Protein AF-A0A834QCB7-F1 (afdb_monomer)

Structure (mmCIF, N/CA/C/O backbone):
data_AF-A0A834QCB7-F1
#
_entry.id   AF-A0A834QCB7-F1
#
loop_
_atom_site.group_PDB
_atom_site.id
_atom_site.type_symbol
_atom_site.label_atom_id
_atom_site.label_alt_id
_atom_site.label_comp_id
_atom_site.label_asym_id
_atom_site.label_entity_id
_atom_site.label_seq_id
_atom_site.pdbx_PDB_ins_code
_atom_site.Cartn_x
_atom_site.Cartn_y
_atom_site.Cartn_z
_atom_site.occupancy
_atom_site.B_iso_or_equiv
_atom_site.auth_seq_id
_atom_site.auth_comp_id
_atom_site.auth_asym_id
_atom_site.auth_atom_id
_atom_site.pdbx_PDB_model_num
ATOM 1 N N . MET A 1 1 ? -1.757 11.117 -17.998 1.00 65.44 1 MET A N 1
ATOM 2 C CA . MET A 1 1 ? -1.143 11.405 -16.682 1.00 65.44 1 MET A CA 1
ATOM 3 C C . MET A 1 1 ? -1.592 10.348 -15.680 1.00 65.44 1 MET A C 1
ATOM 5 O O . MET A 1 1 ? -2.792 10.126 -15.562 1.00 65.44 1 MET A O 1
ATOM 9 N N . GLY A 1 2 ? -0.652 9.665 -15.018 1.00 84.88 2 GLY A N 1
ATOM 10 C CA . GLY A 1 2 ? -0.953 8.558 -14.096 1.00 84.88 2 GLY A CA 1
ATOM 11 C C . GLY A 1 2 ? -1.654 8.989 -12.798 1.00 84.88 2 GLY A C 1
ATOM 12 O O . GLY A 1 2 ? -1.637 10.170 -12.444 1.00 84.88 2 GLY A O 1
ATOM 13 N N . ARG A 1 3 ? -2.256 8.024 -12.082 1.00 91.12 3 ARG A N 1
ATOM 14 C CA . ARG A 1 3 ? -3.002 8.260 -10.826 1.00 91.12 3 ARG A CA 1
ATOM 15 C C . ARG A 1 3 ? -2.130 8.937 -9.760 1.00 91.12 3 ARG A C 1
ATOM 17 O O . ARG A 1 3 ? -2.465 10.041 -9.349 1.00 91.12 3 ARG A O 1
ATOM 24 N N . ALA A 1 4 ? -0.971 8.364 -9.427 1.00 91.31 4 ALA A N 1
ATOM 25 C CA . ALA A 1 4 ? -0.051 8.919 -8.424 1.00 91.31 4 ALA A CA 1
ATOM 26 C C . ALA A 1 4 ? 0.373 10.366 -8.724 1.00 91.31 4 ALA A C 1
ATOM 28 O O . ALA A 1 4 ? 0.297 11.233 -7.859 1.00 91.31 4 ALA A O 1
ATOM 29 N N . ALA A 1 5 ? 0.705 10.676 -9.982 1.00 92.19 5 ALA A N 1
ATOM 30 C CA . ALA A 1 5 ? 1.059 12.037 -10.388 1.00 92.19 5 ALA A CA 1
ATOM 31 C C . ALA A 1 5 ? -0.084 13.043 -10.194 1.00 92.19 5 ALA A C 1
ATOM 33 O O . ALA A 1 5 ? 0.162 14.220 -9.925 1.00 92.19 5 ALA A O 1
ATOM 34 N N . ARG A 1 6 ? -1.335 12.606 -10.368 1.00 92.56 6 ARG A N 1
ATOM 35 C CA . ARG A 1 6 ? -2.521 13.449 -10.168 1.00 92.56 6 ARG A CA 1
ATOM 36 C C . ARG A 1 6 ? -2.766 13.704 -8.694 1.00 92.56 6 ARG A C 1
ATOM 38 O O . ARG A 1 6 ? -3.036 14.840 -8.322 1.00 92.56 6 ARG A O 1
ATOM 45 N N . GLU A 1 7 ? -2.645 12.671 -7.875 1.00 92.38 7 GLU A N 1
ATOM 46 C CA . GLU A 1 7 ? -2.929 12.769 -6.447 1.00 92.38 7 GLU A CA 1
ATOM 47 C C . GLU A 1 7 ? -1.802 13.484 -5.683 1.00 92.38 7 GLU A C 1
ATOM 49 O O . GLU A 1 7 ? -2.096 14.317 -4.827 1.00 92.38 7 GLU A O 1
ATOM 54 N N . GLN A 1 8 ? -0.533 13.323 -6.082 1.00 92.31 8 GLN A N 1
ATOM 55 C CA . GLN A 1 8 ? 0.569 14.135 -5.544 1.00 92.31 8 GLN A CA 1
ATOM 56 C C . GLN A 1 8 ? 0.352 15.632 -5.810 1.00 92.31 8 GLN A C 1
ATOM 58 O O . GLN A 1 8 ? 0.486 16.442 -4.896 1.00 92.31 8 GLN A O 1
ATOM 63 N N . ARG A 1 9 ? -0.071 16.020 -7.024 1.00 92.00 9 ARG A N 1
ATOM 64 C CA . ARG A 1 9 ? -0.358 17.434 -7.346 1.00 92.00 9 ARG A CA 1
ATOM 65 C C . ARG A 1 9 ? -1.531 18.020 -6.567 1.00 92.00 9 ARG A C 1
ATOM 67 O O . ARG A 1 9 ? -1.538 19.215 -6.305 1.00 92.00 9 ARG A O 1
ATOM 74 N N . LYS A 1 10 ? -2.511 17.195 -6.197 1.00 91.69 10 LYS A N 1
ATOM 75 C CA . LYS A 1 10 ? -3.631 17.606 -5.337 1.00 91.69 10 LYS A CA 1
ATOM 76 C C . LYS A 1 10 ? -3.240 17.720 -3.859 1.00 91.69 10 LYS A C 1
ATOM 78 O O . LYS A 1 10 ? -4.072 18.124 -3.055 1.00 91.69 10 LYS A O 1
ATOM 83 N N . GLY A 1 11 ? -2.013 17.343 -3.489 1.00 91.62 11 GLY A N 1
ATOM 84 C CA . GLY A 1 11 ? -1.566 17.318 -2.098 1.00 91.62 11 GLY A CA 1
ATOM 85 C C . GLY A 1 11 ? -2.121 16.135 -1.304 1.00 91.62 11 GLY A C 1
ATOM 86 O O . GLY A 1 11 ? -2.116 16.170 -0.076 1.00 91.62 11 GLY A O 1
ATOM 87 N N . CYS A 1 12 ? -2.589 15.075 -1.974 1.00 89.25 12 CYS A N 1
ATOM 88 C CA . CYS A 1 12 ? -3.237 13.940 -1.317 1.00 89.25 12 CYS A CA 1
ATOM 89 C C . CYS A 1 12 ? -2.327 13.200 -0.324 1.00 89.25 12 CYS A C 1
ATOM 91 O O . CYS A 1 12 ? -2.847 12.628 0.632 1.00 89.25 12 CYS A O 1
ATOM 93 N N . PHE A 1 13 ? -1.008 13.249 -0.528 1.00 92.12 13 PHE A N 1
ATOM 94 C CA . PHE A 1 13 ? -0.006 12.609 0.331 1.00 92.12 13 PHE A CA 1
ATOM 95 C C . PHE A 1 13 ? 0.550 13.536 1.428 1.00 92.12 13 PHE A C 1
ATOM 97 O O . PHE A 1 13 ? 1.331 13.111 2.273 1.00 92.12 13 PHE A O 1
ATOM 104 N N . HIS A 1 14 ? 0.147 14.811 1.464 1.00 91.62 14 HIS A N 1
ATOM 105 C CA . HIS A 1 14 ? 0.731 15.787 2.391 1.00 91.62 14 HIS A CA 1
ATOM 106 C C . HIS A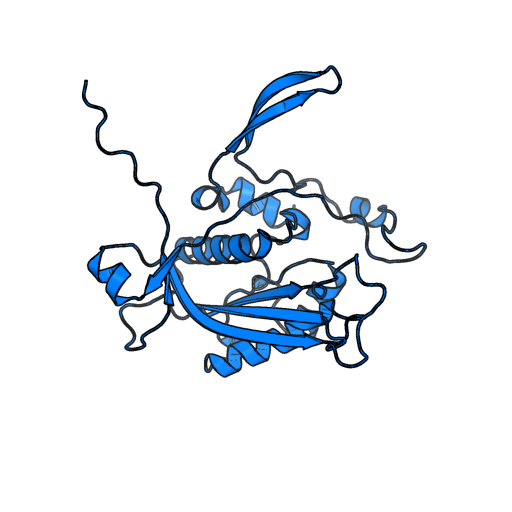 1 14 ? 0.448 15.462 3.866 1.00 91.62 14 HIS A C 1
ATOM 108 O O . HIS A 1 14 ? 1.270 15.739 4.730 1.00 91.62 14 HIS A O 1
ATOM 114 N N . ALA A 1 15 ? -0.706 14.855 4.155 1.00 88.19 15 ALA A N 1
ATOM 115 C CA . ALA A 1 15 ? -1.082 14.467 5.513 1.00 88.19 15 ALA A CA 1
ATOM 116 C C . ALA A 1 15 ? -0.338 13.217 6.025 1.00 88.19 15 ALA A C 1
ATOM 118 O O . ALA A 1 15 ? -0.298 12.993 7.235 1.00 88.19 15 ALA A O 1
ATOM 119 N N . GLU A 1 16 ? 0.219 12.402 5.123 1.00 89.81 16 GLU A N 1
ATOM 120 C CA . GLU A 1 16 ? 0.910 11.149 5.454 1.00 89.81 16 GLU A CA 1
ATOM 121 C C . GLU A 1 16 ? 2.435 11.230 5.363 1.00 89.81 16 GLU A C 1
ATOM 123 O O . GLU A 1 16 ? 3.116 10.481 6.063 1.00 89.81 16 GLU A O 1
ATOM 128 N N . ILE A 1 17 ? 2.978 12.140 4.550 1.00 93.06 17 ILE A N 1
ATOM 129 C CA . ILE A 1 17 ? 4.423 12.325 4.410 1.00 93.06 17 ILE A CA 1
ATOM 130 C C . ILE A 1 17 ? 4.951 13.221 5.531 1.00 93.06 17 ILE A C 1
ATOM 132 O O . ILE A 1 17 ? 4.543 14.372 5.687 1.00 93.06 17 ILE A O 1
ATOM 136 N N . VAL A 1 18 ? 5.938 12.709 6.264 1.00 94.88 18 VAL A N 1
ATOM 137 C CA . VAL A 1 18 ? 6.782 13.509 7.157 1.00 94.88 18 VAL A CA 1
ATOM 138 C C . VAL A 1 18 ? 8.041 13.907 6.381 1.00 94.88 18 VAL A C 1
ATOM 140 O O . VAL A 1 18 ? 8.779 13.009 5.971 1.00 94.88 18 VAL A O 1
ATOM 143 N N . PRO A 1 19 ? 8.312 15.209 6.157 1.00 94.50 19 PRO A N 1
ATOM 144 C CA . PRO A 1 19 ? 9.513 15.637 5.450 1.00 94.50 19 PRO A CA 1
ATOM 145 C C . PRO A 1 19 ? 10.790 15.170 6.152 1.00 94.50 19 PRO A C 1
ATOM 147 O O . PRO A 1 19 ? 10.919 15.298 7.370 1.00 94.50 19 PRO A O 1
ATOM 150 N N . VAL A 1 20 ? 11.751 14.668 5.377 1.00 94.56 20 VAL A N 1
ATOM 151 C CA . VAL A 1 20 ? 13.038 14.184 5.886 1.00 94.56 20 VAL A CA 1
ATOM 152 C C . VAL A 1 20 ? 14.153 15.076 5.370 1.00 94.56 20 VAL A C 1
ATOM 154 O O . VAL A 1 20 ? 14.386 15.166 4.165 1.00 94.56 20 VAL A O 1
ATOM 157 N N . THR A 1 21 ? 14.873 15.716 6.288 1.00 95.50 21 THR A N 1
ATOM 158 C CA . THR A 1 21 ? 16.106 16.436 5.968 1.00 95.50 21 THR A CA 1
ATOM 159 C C . THR A 1 21 ? 17.287 15.477 6.040 1.00 95.50 21 THR A C 1
ATOM 161 O O . THR A 1 21 ? 17.509 14.830 7.061 1.00 95.50 21 THR A O 1
ATOM 164 N N . THR A 1 22 ? 18.048 15.376 4.953 1.00 92.88 22 THR A N 1
ATOM 165 C CA . THR A 1 22 ? 19.212 14.491 4.846 1.00 92.88 22 THR A CA 1
ATOM 166 C C . THR A 1 22 ? 20.335 15.154 4.055 1.00 92.88 22 THR A C 1
ATOM 168 O O . THR A 1 22 ? 20.150 16.193 3.424 1.00 92.88 22 THR A O 1
ATOM 171 N N . THR A 1 23 ? 21.522 14.555 4.094 1.00 93.75 23 THR A N 1
ATOM 172 C CA . THR A 1 23 ? 22.674 14.995 3.305 1.00 93.75 23 THR A CA 1
ATOM 173 C C . THR A 1 23 ? 22.877 14.045 2.141 1.00 93.75 23 THR A C 1
ATOM 175 O O . THR A 1 23 ? 22.95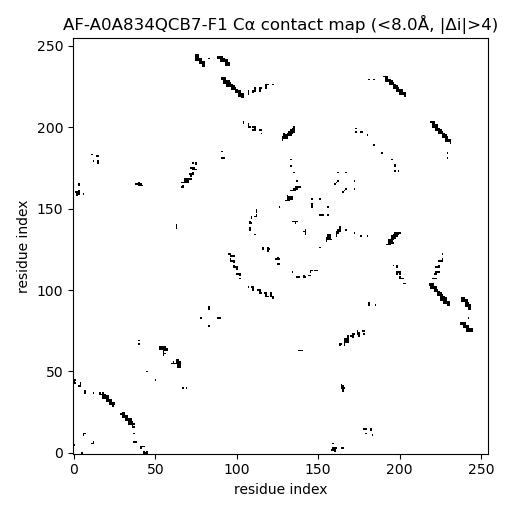6 12.834 2.336 1.00 93.75 23 THR A O 1
ATOM 178 N N . ILE A 1 24 ? 23.012 14.596 0.940 1.00 91.75 24 ILE A N 1
ATOM 179 C CA . ILE A 1 24 ? 23.422 13.837 -0.238 1.00 91.75 24 ILE A CA 1
ATOM 180 C C . ILE A 1 24 ? 24.783 14.321 -0.719 1.00 91.75 24 ILE A C 1
ATOM 182 O O . ILE A 1 24 ? 25.156 15.482 -0.536 1.00 91.75 24 ILE A O 1
ATOM 186 N N . HIS A 1 25 ? 25.522 13.401 -1.320 1.00 90.69 25 HIS A N 1
ATOM 187 C CA . HIS A 1 25 ? 26.820 13.657 -1.918 1.00 90.69 25 HIS A CA 1
ATOM 188 C C . HIS A 1 25 ? 26.624 13.769 -3.426 1.00 90.69 25 HIS A C 1
ATOM 190 O O . HIS A 1 25 ? 25.947 12.926 -4.013 1.00 90.69 25 HIS A O 1
ATOM 196 N N . ASP A 1 26 ? 27.160 14.820 -4.040 1.00 84.94 26 ASP A N 1
ATOM 197 C CA . ASP A 1 26 ? 27.258 14.866 -5.497 1.00 84.94 26 ASP A CA 1
ATOM 198 C C . ASP A 1 26 ? 28.386 13.949 -6.004 1.00 84.94 26 ASP A C 1
ATOM 200 O O . ASP A 1 26 ? 29.206 13.449 -5.227 1.00 84.94 26 ASP A O 1
ATOM 204 N N . ASP A 1 27 ? 28.458 13.760 -7.323 1.00 84.19 27 ASP A N 1
ATOM 205 C CA . ASP A 1 27 ? 29.490 12.938 -7.974 1.00 84.19 27 ASP A CA 1
ATOM 206 C C . ASP A 1 27 ? 30.923 13.460 -7.731 1.00 84.19 27 ASP A C 1
ATOM 208 O O . ASP A 1 27 ? 31.900 12.763 -7.999 1.00 84.19 27 ASP A O 1
ATOM 212 N N . LYS A 1 28 ? 31.064 14.692 -7.220 1.00 86.00 28 LYS A N 1
ATOM 213 C CA . LYS A 1 28 ? 32.333 15.351 -6.883 1.00 86.00 28 LYS A CA 1
ATOM 214 C C . LYS A 1 28 ? 32.654 15.280 -5.382 1.00 86.00 28 LYS A C 1
ATOM 216 O O . LYS A 1 28 ? 33.663 15.834 -4.952 1.00 86.00 28 LYS A O 1
ATOM 221 N N . GLY A 1 29 ? 31.824 14.603 -4.584 1.00 84.38 29 GLY A N 1
ATOM 222 C CA . GLY A 1 29 ? 31.990 14.434 -3.139 1.00 84.38 29 GLY A CA 1
ATOM 223 C C . GLY A 1 29 ? 31.511 15.613 -2.284 1.00 84.38 29 GLY A C 1
ATOM 224 O O . GLY A 1 29 ? 31.645 15.565 -1.057 1.00 84.38 29 GLY A O 1
ATOM 225 N N . THR A 1 30 ? 30.928 16.652 -2.884 1.00 89.50 30 THR A N 1
ATOM 226 C CA . THR A 1 30 ? 30.368 17.800 -2.165 1.00 89.50 30 THR A CA 1
ATOM 227 C C . THR A 1 30 ? 29.090 17.387 -1.448 1.00 89.50 30 THR 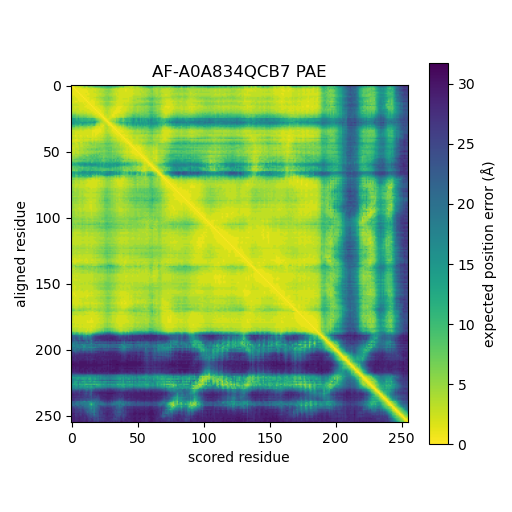A C 1
ATOM 229 O O . THR A 1 30 ? 28.158 16.844 -2.046 1.00 89.50 30 THR A O 1
ATOM 232 N N . LYS A 1 31 ? 29.025 17.679 -0.148 1.00 91.94 31 LYS A N 1
ATOM 233 C CA . LYS A 1 31 ? 27.837 17.443 0.674 1.00 91.94 31 LYS A CA 1
ATOM 234 C C . LYS A 1 31 ? 26.842 18.582 0.494 1.00 91.94 31 LYS A C 1
ATOM 236 O O . LYS A 1 31 ? 27.182 19.739 0.731 1.00 91.94 31 LYS A O 1
ATOM 241 N N . ARG A 1 32 ? 25.596 18.253 0.157 1.00 92.44 32 ARG A N 1
ATOM 242 C CA . ARG A 1 32 ? 24.473 19.198 0.175 1.00 92.44 32 ARG A CA 1
ATOM 243 C C . ARG A 1 32 ? 23.349 18.672 1.057 1.00 92.44 32 ARG A C 1
ATOM 245 O O . ARG A 1 32 ? 22.985 17.500 0.974 1.00 92.44 32 ARG A O 1
ATOM 252 N N . SER A 1 33 ? 22.808 19.547 1.899 1.00 94.00 33 SER A N 1
ATOM 253 C CA . SER A 1 33 ? 21.606 19.253 2.679 1.00 94.00 33 SER A CA 1
ATOM 254 C C . SER A 1 33 ? 20.375 19.439 1.797 1.00 94.00 33 SER A C 1
ATOM 256 O O . SER A 1 33 ? 20.266 20.442 1.089 1.00 94.00 33 SER A O 1
ATOM 258 N N . ILE A 1 34 ? 19.465 18.473 1.826 1.00 94.12 34 ILE A N 1
ATOM 259 C CA . ILE A 1 34 ? 18.189 18.509 1.114 1.00 94.12 34 ILE A CA 1
ATOM 260 C C . ILE A 1 34 ? 17.060 18.129 2.067 1.00 94.12 34 ILE A C 1
ATOM 262 O O . ILE A 1 34 ? 17.273 17.405 3.037 1.00 94.12 34 ILE A O 1
ATOM 266 N N . THR A 1 35 ? 15.847 18.593 1.779 1.00 94.94 35 THR A N 1
ATOM 267 C CA . THR A 1 35 ? 14.633 18.115 2.450 1.00 94.94 35 THR A CA 1
ATOM 268 C C . THR A 1 35 ? 13.750 17.430 1.424 1.00 94.94 35 THR A C 1
ATOM 270 O O . THR A 1 35 ? 13.324 18.058 0.457 1.00 94.94 35 THR A O 1
ATOM 273 N N . VAL A 1 36 ? 13.494 16.144 1.640 1.00 93.56 36 VAL A N 1
ATOM 274 C CA . VAL A 1 36 ? 12.620 15.321 0.804 1.00 93.56 36 VAL A CA 1
ATOM 275 C C . VAL A 1 36 ? 11.222 15.354 1.411 1.00 93.56 36 VAL A C 1
ATOM 277 O O . VAL A 1 36 ? 11.038 14.994 2.573 1.00 93.56 36 VAL A O 1
ATOM 280 N N . SER A 1 37 ? 10.241 15.829 0.646 1.00 93.38 37 SER A N 1
ATOM 281 C CA . SER A 1 37 ? 8.848 16.008 1.091 1.00 93.38 37 SER A CA 1
ATOM 282 C C . SER A 1 37 ? 7.809 15.490 0.090 1.00 93.38 37 SER A C 1
ATOM 284 O O . SER A 1 37 ? 6.613 15.712 0.275 1.00 93.38 37 SER A O 1
ATOM 286 N N . GLN A 1 38 ? 8.256 14.824 -0.977 1.00 92.62 38 GLN A N 1
ATOM 287 C CA . GLN A 1 38 ? 7.423 14.271 -2.046 1.00 92.62 38 GLN A CA 1
ATOM 288 C C . GLN A 1 38 ? 7.979 12.920 -2.495 1.00 92.62 38 GLN A C 1
ATOM 290 O O . GLN A 1 38 ? 9.177 12.672 -2.352 1.00 92.62 38 GLN A O 1
ATOM 295 N N . ASP A 1 39 ? 7.122 12.080 -3.073 1.00 92.44 39 ASP A N 1
ATOM 296 C CA . ASP A 1 39 ? 7.535 10.803 -3.644 1.00 92.44 39 ASP A CA 1
ATOM 297 C C . ASP A 1 39 ? 8.312 11.034 -4.948 1.00 92.44 39 ASP A C 1
ATOM 299 O O . ASP A 1 39 ? 7.789 11.570 -5.932 1.00 92.44 39 ASP A O 1
ATOM 303 N N . GLU A 1 40 ? 9.571 10.599 -4.964 1.00 90.19 40 GLU A N 1
ATOM 304 C CA . GLU A 1 40 ? 10.499 10.809 -6.085 1.00 90.19 40 GLU A CA 1
ATOM 305 C C . GLU A 1 40 ? 10.230 9.866 -7.268 1.00 90.19 40 GLU A C 1
ATOM 307 O O . GLU A 1 40 ? 10.580 10.173 -8.405 1.00 90.19 40 GLU A O 1
ATOM 312 N N . GLY A 1 41 ? 9.587 8.717 -7.023 1.00 86.81 41 GLY A N 1
ATOM 313 C CA . GLY A 1 41 ? 9.346 7.695 -8.048 1.00 86.81 41 GLY A CA 1
ATOM 314 C C . GLY A 1 41 ? 8.255 8.026 -9.059 1.00 86.81 41 GLY A C 1
ATOM 315 O O . GLY A 1 41 ? 8.141 7.384 -10.107 1.00 86.81 41 GLY A O 1
ATOM 316 N N . ILE A 1 42 ? 7.455 9.048 -8.772 1.00 89.75 42 ILE A N 1
ATOM 317 C CA . ILE A 1 42 ? 6.331 9.422 -9.612 1.00 89.75 42 ILE A CA 1
ATOM 318 C C . ILE A 1 42 ? 6.854 10.122 -10.865 1.00 89.75 42 ILE A C 1
ATOM 320 O O . ILE A 1 42 ? 7.253 11.281 -10.823 1.00 89.75 42 ILE A O 1
ATOM 324 N N . CYS A 1 43 ? 6.762 9.442 -12.007 1.00 88.62 43 CYS A N 1
ATOM 325 C CA . CYS A 1 43 ? 7.085 9.992 -13.323 1.00 88.62 43 CYS A CA 1
ATOM 326 C C . CYS A 1 43 ? 5.811 10.512 -14.027 1.00 88.62 43 CYS A C 1
ATOM 328 O O . CYS A 1 43 ? 5.039 9.722 -14.577 1.00 88.62 43 CYS A O 1
ATOM 330 N N . PRO A 1 44 ? 5.536 11.835 -14.062 1.00 86.81 44 PRO A N 1
ATOM 331 C CA . PRO A 1 44 ? 4.281 12.355 -14.615 1.00 86.81 44 PRO A CA 1
ATOM 332 C C . PRO A 1 44 ? 4.185 12.235 -16.140 1.00 86.81 44 PRO A C 1
ATOM 334 O O . PRO A 1 44 ? 3.077 12.242 -16.682 1.00 86.81 44 PRO A O 1
ATOM 337 N N . ASN A 1 45 ? 5.342 12.124 -16.798 1.00 86.25 45 ASN A N 1
ATOM 338 C CA . ASN A 1 45 ? 5.506 12.076 -18.250 1.00 86.25 45 ASN A CA 1
ATOM 339 C C . ASN A 1 45 ? 5.547 10.641 -18.801 1.00 86.25 45 ASN A C 1
ATOM 341 O O . ASN A 1 45 ? 5.846 10.456 -19.976 1.00 86.25 45 ASN A O 1
ATOM 345 N N . THR A 1 46 ? 5.267 9.624 -17.980 1.00 86.50 46 THR A N 1
ATOM 346 C CA . THR A 1 46 ? 5.181 8.234 -18.445 1.00 86.50 46 THR A CA 1
ATOM 347 C C . THR A 1 46 ? 4.093 8.091 -19.511 1.00 86.50 46 THR A C 1
ATOM 349 O O . THR A 1 46 ? 2.936 8.456 -19.275 1.00 86.50 46 THR A O 1
ATOM 352 N N . THR A 1 47 ? 4.457 7.529 -20.667 1.00 88.00 47 THR A N 1
ATOM 353 C CA . THR A 1 47 ? 3.542 7.215 -21.776 1.00 88.00 47 THR A CA 1
ATOM 354 C C . THR A 1 47 ? 3.618 5.737 -22.147 1.00 88.00 47 THR A C 1
ATOM 356 O O . THR A 1 47 ? 4.612 5.068 -21.857 1.00 88.00 47 THR A O 1
ATOM 359 N N . MET A 1 48 ? 2.580 5.223 -22.809 1.00 86.94 48 MET A N 1
ATOM 360 C CA . MET A 1 48 ? 2.555 3.829 -23.261 1.00 86.94 48 MET A CA 1
ATOM 361 C C . MET A 1 48 ? 3.664 3.540 -24.276 1.00 86.94 48 MET A C 1
ATOM 363 O O . MET A 1 48 ? 4.294 2.491 -24.208 1.00 86.94 48 MET A O 1
ATOM 367 N N . GLU A 1 49 ? 3.965 4.489 -25.164 1.00 87.94 49 GLU A N 1
ATOM 368 C CA . GLU A 1 49 ? 5.047 4.368 -26.146 1.00 87.94 49 GLU A CA 1
ATOM 369 C C . GLU A 1 49 ? 6.420 4.327 -25.471 1.00 87.94 49 GLU A C 1
ATOM 371 O O . GLU A 1 49 ? 7.322 3.643 -25.950 1.00 87.94 49 GLU A O 1
ATOM 376 N N . GLY A 1 50 ? 6.593 5.064 -24.368 1.00 86.81 50 GLY A N 1
ATOM 377 C CA . GLY A 1 50 ? 7.804 5.013 -23.555 1.00 86.81 50 GLY A CA 1
ATOM 378 C C . GLY A 1 50 ? 7.954 3.667 -22.847 1.00 86.81 50 GLY A C 1
ATOM 379 O O . GLY A 1 50 ? 9.016 3.054 -22.922 1.00 86.81 50 GLY A O 1
ATOM 380 N N . LEU A 1 51 ? 6.878 3.180 -22.221 1.00 86.56 51 LEU A N 1
ATOM 381 C CA . LEU A 1 51 ? 6.863 1.892 -21.521 1.00 86.56 51 LEU A CA 1
ATOM 382 C C . LEU A 1 51 ? 7.111 0.710 -22.469 1.00 86.56 51 LEU A C 1
ATOM 384 O O . LEU A 1 51 ? 7.875 -0.187 -22.130 1.00 86.56 51 LEU A O 1
ATOM 388 N N . ALA A 1 52 ? 6.538 0.733 -23.676 1.00 87.69 52 ALA A N 1
ATOM 389 C CA . ALA A 1 52 ? 6.702 -0.329 -24.673 1.00 87.69 52 ALA A CA 1
ATOM 390 C C . ALA A 1 52 ? 8.145 -0.485 -25.189 1.00 87.69 52 ALA A C 1
ATOM 392 O O . ALA A 1 52 ? 8.495 -1.527 -25.736 1.00 87.69 52 ALA A O 1
ATOM 393 N N . LYS A 1 53 ? 8.989 0.544 -25.031 1.00 88.06 53 LYS A N 1
ATOM 394 C CA . LYS A 1 53 ? 10.403 0.524 -25.441 1.00 88.06 53 LYS A CA 1
ATOM 395 C C . LYS A 1 53 ? 11.340 -0.011 -24.360 1.00 88.06 53 LYS A C 1
ATOM 397 O O . LYS A 1 53 ? 12.533 -0.176 -24.622 1.00 88.06 53 LYS A O 1
ATOM 402 N N . LEU A 1 54 ? 10.844 -0.225 -23.141 1.00 86.19 54 LEU A N 1
ATOM 403 C CA . LEU A 1 54 ? 11.672 -0.691 -22.038 1.00 86.19 54 LEU A CA 1
ATOM 404 C C . LEU A 1 54 ? 12.117 -2.134 -22.273 1.00 86.19 54 LEU A C 1
ATOM 406 O O . LEU A 1 54 ? 11.349 -2.987 -22.714 1.00 86.19 54 LEU A O 1
ATOM 410 N N . LYS A 1 55 ? 13.381 -2.407 -21.951 1.00 85.94 55 LYS A N 1
ATOM 411 C CA . LYS A 1 55 ? 13.927 -3.759 -22.028 1.00 85.94 55 LYS A CA 1
ATOM 412 C C . LYS A 1 55 ? 13.442 -4.594 -20.834 1.00 85.94 55 LYS A C 1
ATOM 414 O O . LYS A 1 55 ? 13.324 -4.050 -19.729 1.00 85.94 55 LYS A O 1
ATOM 419 N N . PRO A 1 56 ? 13.199 -5.901 -21.025 1.00 86.75 56 PRO A N 1
ATOM 420 C CA . PRO A 1 56 ? 12.921 -6.814 -19.922 1.00 86.75 56 PRO A CA 1
ATOM 421 C C . PRO A 1 56 ? 14.073 -6.816 -18.912 1.00 86.75 56 PRO A C 1
ATOM 423 O O . PRO A 1 56 ? 15.238 -6.795 -19.301 1.00 86.75 56 PRO A O 1
ATOM 426 N N . ALA A 1 57 ? 13.756 -6.834 -17.618 1.00 85.00 57 ALA A N 1
ATOM 427 C CA . ALA A 1 57 ? 14.752 -6.711 -16.552 1.00 85.00 57 ALA A CA 1
ATOM 428 C C . ALA A 1 57 ? 15.301 -8.052 -16.042 1.00 85.00 57 ALA A C 1
ATOM 430 O O . ALA A 1 57 ? 16.381 -8.076 -15.462 1.00 85.00 57 ALA A O 1
ATOM 431 N N . PHE A 1 58 ? 14.568 -9.154 -16.230 1.00 81.00 58 PHE A N 1
ATOM 432 C CA . PHE A 1 58 ? 14.888 -10.437 -15.584 1.00 81.00 58 PHE A CA 1
ATOM 433 C C . PHE A 1 58 ? 15.288 -11.550 -16.552 1.00 81.00 58 PHE A C 1
ATOM 435 O O . PHE A 1 58 ? 16.101 -12.402 -16.206 1.00 81.00 58 PHE A O 1
ATOM 442 N N . LYS A 1 59 ? 14.690 -11.587 -17.746 1.00 81.31 59 LYS A N 1
ATOM 443 C CA . LYS A 1 59 ? 14.934 -12.628 -18.748 1.00 81.31 59 LYS A CA 1
ATOM 444 C C . LYS A 1 59 ? 14.786 -12.045 -20.144 1.00 81.31 59 LYS A C 1
ATOM 446 O O . LYS A 1 59 ? 13.823 -11.320 -20.401 1.00 81.31 59 LYS A O 1
ATOM 451 N N . ASP A 1 60 ? 15.682 -12.427 -21.046 1.00 77.38 60 ASP A N 1
ATOM 452 C CA . ASP A 1 60 ? 15.570 -12.092 -22.463 1.00 77.38 60 ASP A CA 1
ATOM 453 C C . ASP A 1 60 ? 14.258 -12.635 -23.047 1.00 77.38 60 ASP A C 1
ATOM 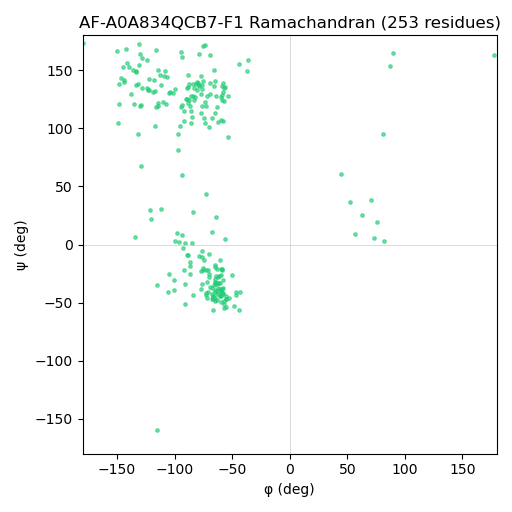455 O O . ASP A 1 60 ? 13.900 -13.800 -22.856 1.00 77.38 60 ASP A O 1
ATOM 459 N N . GLY A 1 61 ? 13.501 -11.759 -23.710 1.00 77.44 61 GLY A N 1
ATOM 460 C CA . GLY A 1 61 ? 12.154 -12.062 -24.208 1.00 77.44 61 GLY A CA 1
ATOM 461 C C . GLY A 1 61 ? 11.062 -12.143 -23.130 1.00 77.44 61 GLY A C 1
ATOM 462 O O . GLY A 1 61 ? 9.930 -12.501 -23.443 1.00 77.44 61 GLY A O 1
ATOM 463 N N . GLY A 1 62 ? 11.371 -11.827 -21.867 1.00 74.50 62 GLY A N 1
ATOM 464 C CA . GLY A 1 62 ? 10.379 -11.685 -20.800 1.00 74.50 62 GLY A CA 1
ATOM 465 C C . GLY A 1 62 ? 9.550 -10.402 -20.927 1.00 74.50 62 GLY A C 1
ATOM 466 O O . GLY A 1 62 ? 9.843 -9.534 -21.740 1.00 74.50 62 GLY A O 1
ATOM 467 N N . SER A 1 63 ? 8.515 -10.265 -20.100 1.00 76.75 63 SER A N 1
ATOM 468 C CA . SER A 1 63 ? 7.654 -9.074 -20.064 1.00 76.75 63 SER A CA 1
ATOM 469 C C . SER A 1 63 ? 7.936 -8.080 -18.927 1.00 76.75 63 SER A C 1
ATOM 471 O O . SER A 1 63 ? 7.709 -6.892 -19.150 1.00 76.75 63 SER A O 1
ATOM 473 N N . PRO A 1 64 ? 8.428 -8.468 -17.726 1.00 77.31 64 PRO A N 1
ATOM 474 C CA . PRO A 1 64 ? 8.642 -7.487 -16.667 1.00 77.31 64 PRO A CA 1
ATOM 475 C C . PRO A 1 64 ? 9.859 -6.607 -16.966 1.00 77.31 64 PRO A C 1
ATOM 477 O O . PRO A 1 64 ? 10.977 -7.101 -17.128 1.00 77.31 64 PRO A O 1
ATOM 480 N N . THR A 1 65 ? 9.634 -5.299 -17.021 1.00 79.44 65 THR A N 1
ATOM 481 C CA . THR A 1 65 ? 10.659 -4.265 -17.210 1.00 79.44 65 THR A CA 1
ATOM 482 C C . THR A 1 65 ? 11.116 -3.717 -15.859 1.00 79.44 65 THR A C 1
ATOM 484 O O . THR A 1 65 ? 10.468 -3.955 -14.838 1.00 79.44 65 THR A O 1
ATOM 487 N N . ALA A 1 66 ? 12.232 -2.984 -15.831 1.00 70.50 66 ALA A N 1
ATOM 488 C CA . ALA A 1 66 ? 12.770 -2.448 -14.582 1.00 70.50 66 ALA A CA 1
ATOM 489 C C . ALA A 1 66 ? 11.743 -1.544 -13.880 1.00 70.50 66 ALA A C 1
ATOM 491 O O . ALA A 1 66 ? 11.151 -0.661 -14.503 1.00 70.50 66 ALA A O 1
ATOM 492 N N . ALA A 1 67 ? 11.545 -1.787 -12.585 1.00 61.31 67 ALA A N 1
ATOM 493 C CA . ALA A 1 67 ? 10.772 -0.927 -11.702 1.00 61.31 67 ALA A CA 1
ATOM 494 C C . ALA A 1 67 ? 11.701 0.068 -10.997 1.00 61.31 67 ALA A C 1
ATOM 496 O O . ALA A 1 67 ? 12.916 -0.134 -10.926 1.00 61.31 67 ALA A O 1
ATOM 497 N N . ASN A 1 68 ? 11.126 1.146 -10.471 1.00 60.84 68 ASN A N 1
ATOM 498 C CA . ASN A 1 68 ? 11.888 2.137 -9.728 1.00 60.84 68 ASN A CA 1
ATOM 499 C C . ASN A 1 68 ? 12.447 1.543 -8.420 1.00 60.84 68 ASN A C 1
ATOM 501 O O . ASN A 1 68 ? 11.736 0.849 -7.691 1.00 60.84 68 ASN A O 1
ATOM 505 N N . THR A 1 69 ? 13.706 1.839 -8.099 1.00 62.59 69 THR A N 1
ATOM 506 C CA . THR A 1 69 ? 14.303 1.506 -6.798 1.00 62.59 69 THR A CA 1
ATOM 507 C C . THR A 1 69 ? 13.893 2.547 -5.765 1.00 62.59 69 THR A C 1
ATOM 509 O O . THR A 1 69 ? 13.912 3.739 -6.057 1.00 62.59 69 THR A O 1
ATOM 512 N N . SER A 1 70 ? 13.554 2.127 -4.548 1.00 78.50 70 SER A N 1
ATOM 513 C CA . SER A 1 70 ? 13.001 3.040 -3.541 1.00 78.50 70 SER A CA 1
ATOM 514 C C . SER A 1 70 ? 13.461 2.705 -2.130 1.00 78.50 70 SER A C 1
ATOM 516 O O . SER A 1 70 ? 13.431 1.541 -1.729 1.00 78.50 70 SER A O 1
ATOM 518 N N . ASN A 1 71 ? 13.764 3.746 -1.359 1.00 84.31 71 ASN A N 1
ATOM 519 C CA . ASN A 1 71 ? 13.973 3.686 0.083 1.00 84.31 71 ASN A CA 1
ATOM 520 C C . ASN A 1 71 ? 12.796 4.360 0.792 1.00 84.31 71 ASN A C 1
ATOM 522 O O . ASN A 1 71 ? 12.201 5.292 0.260 1.00 84.31 71 ASN A O 1
ATOM 526 N N . GLY A 1 72 ? 12.462 3.911 1.999 1.00 86.38 72 GLY A N 1
ATOM 527 C CA . GLY A 1 72 ? 11.410 4.548 2.783 1.00 86.38 72 GLY A CA 1
ATOM 528 C C . GLY A 1 72 ? 11.144 3.842 4.103 1.00 86.38 72 GLY A C 1
ATOM 529 O O . GLY A 1 72 ? 11.509 2.680 4.285 1.00 86.38 72 GLY A O 1
ATOM 530 N N . ALA A 1 73 ? 10.465 4.546 5.004 1.00 86.94 73 ALA A N 1
ATOM 531 C CA . ALA A 1 73 ? 10.012 4.045 6.296 1.00 86.94 73 ALA A CA 1
ATOM 532 C C . ALA A 1 73 ? 8.568 4.494 6.552 1.00 86.94 73 ALA A C 1
ATOM 534 O O . ALA A 1 73 ? 8.146 5.547 6.081 1.00 86.94 73 ALA A O 1
ATOM 535 N N . GLY A 1 74 ? 7.814 3.689 7.297 1.00 87.31 74 GLY A N 1
ATOM 536 C CA . GLY A 1 74 ? 6.441 3.991 7.682 1.00 87.31 74 GLY A CA 1
ATOM 537 C C . GLY A 1 74 ? 6.156 3.425 9.065 1.00 87.31 74 GLY A C 1
ATOM 538 O O . GLY A 1 74 ? 6.648 2.350 9.407 1.00 87.31 74 GLY A O 1
ATOM 539 N N . ALA A 1 75 ? 5.369 4.147 9.858 1.00 88.06 75 ALA A N 1
ATOM 540 C CA . ALA A 1 75 ? 5.024 3.761 11.220 1.00 88.06 75 ALA A CA 1
ATOM 541 C C . ALA A 1 75 ? 3.515 3.874 11.449 1.00 88.06 75 ALA A C 1
ATOM 543 O O . ALA A 1 75 ? 2.876 4.838 11.033 1.00 88.06 75 ALA A O 1
ATOM 544 N N . VAL A 1 76 ? 2.956 2.879 12.135 1.00 86.12 76 VAL A N 1
ATOM 545 C CA . VAL A 1 76 ? 1.540 2.817 12.503 1.00 86.12 76 VAL A CA 1
ATOM 546 C C . VAL A 1 76 ? 1.468 2.535 13.997 1.00 86.12 76 VAL A C 1
ATOM 548 O O . VAL A 1 76 ? 1.979 1.512 14.451 1.00 86.12 76 VAL A O 1
ATOM 551 N N . LEU A 1 77 ? 0.848 3.430 14.767 1.00 89.12 77 LEU A N 1
ATOM 552 C CA . LEU A 1 77 ? 0.638 3.208 16.195 1.00 89.12 77 LEU A CA 1
ATOM 553 C C . LEU A 1 77 ? -0.651 2.406 16.385 1.00 89.12 77 LEU A C 1
ATOM 555 O O . LEU A 1 77 ? -1.701 2.769 15.862 1.00 89.12 77 LEU A O 1
ATOM 559 N N . LEU A 1 78 ? -0.572 1.304 17.128 1.00 87.62 78 LEU A N 1
ATOM 560 C CA . LEU A 1 78 ? -1.722 0.467 17.450 1.00 87.62 78 LEU A CA 1
ATOM 561 C C . LEU A 1 78 ? -2.040 0.569 18.939 1.00 87.62 78 LEU A C 1
ATOM 563 O O . LEU A 1 78 ? -1.142 0.511 19.775 1.00 87.62 78 LEU A O 1
ATOM 567 N N . ALA A 1 79 ? -3.321 0.677 19.276 1.00 84.44 79 ALA A N 1
ATOM 568 C CA . ALA A 1 79 ? -3.777 0.702 20.659 1.00 84.44 79 ALA A CA 1
ATOM 569 C C . ALA A 1 79 ? -5.064 -0.105 20.841 1.00 84.44 79 ALA A C 1
ATOM 571 O O . ALA A 1 79 ? -5.889 -0.241 19.933 1.00 84.44 79 ALA A O 1
ATOM 572 N N . ARG A 1 80 ? -5.272 -0.620 22.055 1.00 90.75 80 ARG A N 1
ATOM 573 C CA . ARG A 1 80 ? -6.592 -1.105 22.473 1.00 90.75 80 ARG A CA 1
ATOM 574 C C . ARG A 1 80 ? -7.559 0.082 22.528 1.00 90.75 80 ARG A C 1
ATOM 576 O O . ARG A 1 80 ? -7.180 1.133 23.039 1.00 90.75 80 ARG A O 1
ATOM 583 N N . ARG A 1 81 ? -8.817 -0.119 22.102 1.00 85.44 81 ARG A N 1
ATOM 584 C CA . ARG A 1 81 ? -9.875 0.917 22.120 1.00 85.44 81 ARG A CA 1
ATOM 585 C C . ARG A 1 81 ? -9.903 1.709 23.417 1.00 85.44 81 ARG A C 1
ATOM 587 O O . ARG A 1 81 ? -9.756 2.919 23.403 1.00 85.44 81 ARG A O 1
ATOM 594 N N . SER A 1 82 ? -10.049 0.984 24.523 1.00 90.69 82 SER A N 1
ATOM 595 C CA . SER A 1 82 ? -10.240 1.573 25.841 1.00 90.69 82 SER A CA 1
ATOM 596 C C . SER A 1 82 ? -9.056 2.440 26.241 1.00 90.69 82 SER A C 1
ATOM 598 O O . SER A 1 82 ? -9.256 3.453 26.888 1.00 90.69 82 SER A O 1
ATOM 600 N N . LYS A 1 83 ? -7.834 2.080 25.820 1.00 92.50 83 LYS A N 1
ATOM 601 C CA . LYS A 1 83 ? -6.644 2.881 26.109 1.00 92.50 83 LYS A CA 1
ATOM 602 C C . LYS A 1 83 ? -6.556 4.117 25.218 1.00 92.50 83 LYS A C 1
ATOM 604 O O . LYS A 1 83 ? -6.159 5.169 25.696 1.00 92.50 83 LYS A O 1
ATOM 609 N N . ALA A 1 84 ? -6.937 4.006 23.945 1.00 89.62 84 ALA A N 1
ATOM 610 C CA . ALA A 1 84 ? -7.028 5.166 23.061 1.00 89.62 84 ALA A CA 1
ATOM 611 C C . ALA A 1 84 ? -8.088 6.166 23.557 1.00 89.62 84 ALA A C 1
ATOM 613 O O . ALA A 1 84 ? -7.813 7.358 23.597 1.00 89.62 84 ALA A O 1
ATOM 614 N N . GLU A 1 85 ? -9.252 5.675 23.995 1.00 90.06 85 GLU A N 1
ATOM 615 C CA . GLU A 1 85 ? -10.332 6.486 24.575 1.00 90.06 85 GLU A CA 1
ATOM 616 C C . GLU A 1 85 ? -9.916 7.112 25.920 1.00 90.06 85 GLU A C 1
ATOM 618 O O . GLU A 1 85 ? -10.104 8.309 26.106 1.00 90.06 85 GLU A O 1
ATOM 623 N N . GLU A 1 86 ? -9.276 6.347 26.814 1.00 93.69 86 GLU A N 1
ATOM 624 C CA . GLU A 1 86 ? -8.722 6.845 28.088 1.00 93.69 86 GLU A CA 1
ATOM 625 C C . GLU A 1 86 ? -7.700 7.972 27.874 1.00 93.69 86 GLU A C 1
ATOM 627 O O . GLU A 1 86 ? -7.708 8.965 28.595 1.00 93.69 86 GLU A O 1
ATOM 632 N N . LEU A 1 87 ? -6.827 7.832 26.871 1.00 94.12 87 LEU A N 1
ATOM 633 C CA . LEU A 1 87 ? -5.792 8.815 26.544 1.00 94.12 87 LEU A CA 1
ATOM 634 C C . LEU A 1 87 ? -6.290 9.950 25.627 1.00 94.12 87 LEU A C 1
ATOM 636 O O . LEU A 1 87 ? -5.492 10.802 25.242 1.00 94.12 87 LEU A O 1
ATOM 640 N N . GLY A 1 88 ? -7.571 9.959 25.236 1.00 91.38 88 GLY A N 1
ATOM 641 C CA . GLY A 1 88 ? -8.135 10.965 24.328 1.00 91.38 88 GLY A CA 1
ATOM 642 C C . GLY A 1 88 ? -7.514 10.969 22.924 1.00 91.38 88 GLY A C 1
ATOM 643 O O . GLY A 1 88 ? -7.506 12.001 22.253 1.00 91.38 88 GLY A O 1
ATOM 644 N N . LEU A 1 89 ? -6.961 9.839 22.473 1.00 89.88 89 LEU A N 1
ATOM 645 C CA . LEU A 1 89 ? -6.260 9.736 21.195 1.00 89.88 89 LEU A CA 1
ATOM 646 C C . LEU A 1 89 ? -7.240 9.587 20.019 1.00 89.88 89 LEU A C 1
ATOM 648 O O . LEU A 1 89 ? -8.202 8.816 20.107 1.00 89.88 89 LEU A O 1
ATOM 652 N N . PRO A 1 90 ? -6.985 10.249 18.874 1.00 83.69 90 PRO A N 1
ATOM 653 C CA . PRO A 1 90 ? -7.826 10.109 17.694 1.00 83.69 90 PRO A CA 1
ATOM 654 C C . PRO A 1 90 ? -7.683 8.708 17.088 1.00 83.69 90 PRO A C 1
ATOM 656 O O . PRO A 1 90 ? -6.581 8.235 16.797 1.00 83.69 90 PRO A O 1
ATOM 659 N N . ILE A 1 91 ? -8.817 8.054 16.848 1.00 83.25 91 ILE A N 1
ATOM 660 C CA . ILE A 1 91 ? -8.873 6.739 16.208 1.00 83.25 91 ILE A CA 1
ATOM 661 C C . ILE A 1 91 ? -9.039 6.931 14.700 1.00 83.25 91 ILE A C 1
ATOM 663 O O . ILE A 1 91 ? -10.073 7.418 14.247 1.00 83.25 91 ILE A O 1
ATOM 667 N N . LEU A 1 92 ? -8.036 6.520 13.920 1.00 82.12 92 LEU A N 1
ATOM 668 C CA . LEU A 1 92 ? -8.068 6.617 12.456 1.00 82.12 92 LEU A CA 1
ATOM 669 C C . LEU A 1 92 ? -8.733 5.412 11.790 1.00 82.12 92 LEU A C 1
ATOM 671 O O . LEU A 1 92 ? -9.212 5.522 10.670 1.00 82.12 92 LEU A O 1
ATOM 675 N N . GLY A 1 93 ? -8.738 4.250 12.442 1.00 82.62 93 GLY A N 1
ATOM 676 C CA . GLY A 1 93 ? -9.309 3.032 11.876 1.00 82.62 93 GLY A CA 1
ATOM 677 C C . GLY A 1 93 ? -9.207 1.834 12.813 1.00 82.62 93 GLY A C 1
ATOM 678 O O . GLY A 1 93 ? -8.583 1.895 13.873 1.00 82.62 93 GLY A O 1
ATOM 679 N N . VAL A 1 94 ? -9.831 0.729 12.415 1.00 83.25 94 VAL A N 1
ATOM 680 C CA . VAL A 1 94 ? -9.900 -0.523 13.180 1.00 83.25 94 VAL A CA 1
ATOM 681 C C . VAL A 1 94 ? -9.325 -1.659 12.369 1.00 83.25 94 VAL A C 1
ATOM 683 O O . VAL A 1 94 ? -9.740 -1.867 11.230 1.00 83.25 94 VAL A O 1
ATOM 686 N N . LEU A 1 95 ? -8.465 -2.462 12.985 1.00 84.62 95 LEU A N 1
ATOM 687 C CA . LEU A 1 95 ? -8.097 -3.757 12.435 1.00 84.62 95 LEU A CA 1
ATOM 688 C C . LEU A 1 95 ? -9.228 -4.757 12.684 1.00 84.62 95 LEU A C 1
ATOM 690 O O . LEU A 1 95 ? -9.543 -5.090 13.829 1.00 84.62 95 LEU A O 1
ATOM 694 N N . ARG A 1 96 ? -9.877 -5.213 11.608 1.00 83.12 96 ARG A N 1
ATOM 695 C CA . ARG A 1 96 ? -10.996 -6.156 11.693 1.00 83.12 96 ARG A CA 1
ATOM 696 C C . ARG A 1 96 ? -10.525 -7.596 11.619 1.00 83.12 96 ARG A C 1
ATOM 698 O O . ARG A 1 96 ? -10.919 -8.371 12.486 1.00 83.12 96 ARG A O 1
ATOM 705 N N . SER A 1 97 ? -9.723 -7.937 10.625 1.00 82.88 97 SER A N 1
ATOM 706 C CA . SER A 1 97 ? -9.192 -9.284 10.439 1.00 82.88 97 SER A CA 1
ATOM 707 C C . SER A 1 97 ? -7.832 -9.221 9.753 1.00 82.88 97 SER A C 1
ATOM 709 O O . SER A 1 97 ? -7.418 -8.182 9.232 1.00 82.88 97 SER A O 1
ATOM 711 N N . TYR A 1 98 ? -7.132 -10.346 9.773 1.00 83.06 98 TYR A N 1
ATOM 712 C CA . TYR A 1 98 ? -5.972 -10.585 8.936 1.00 83.06 98 TYR A CA 1
ATOM 713 C C . TYR A 1 98 ? -5.943 -12.066 8.536 1.00 83.06 98 TYR A C 1
ATOM 715 O O . TYR A 1 98 ? -6.461 -12.930 9.251 1.00 83.06 98 TYR A O 1
ATOM 723 N N . ALA A 1 99 ? -5.346 -12.355 7.389 1.00 80.25 99 ALA A N 1
ATOM 724 C CA . ALA A 1 99 ? -5.129 -13.698 6.878 1.00 80.25 99 ALA A CA 1
ATOM 725 C C . ALA A 1 99 ? -3.697 -13.835 6.373 1.00 80.25 99 ALA A C 1
ATOM 727 O O . ALA A 1 99 ? -3.098 -12.866 5.905 1.00 80.25 99 ALA A O 1
ATOM 728 N N . VAL A 1 100 ? -3.150 -15.040 6.483 1.00 82.56 100 VAL A N 1
ATOM 729 C CA . VAL A 1 100 ? -1.835 -15.378 5.945 1.00 82.56 100 VAL A CA 1
ATOM 730 C C . VAL A 1 100 ? -1.967 -16.720 5.263 1.00 82.56 100 VAL A C 1
ATOM 732 O O . VAL A 1 100 ? -2.339 -17.693 5.910 1.00 82.56 100 VAL A O 1
ATOM 735 N N . VAL A 1 101 ? -1.660 -16.757 3.972 1.00 79.00 101 VAL A N 1
ATOM 736 C CA . VAL A 1 101 ? -1.811 -17.959 3.147 1.00 79.00 101 VAL A CA 1
ATOM 737 C C . VAL A 1 101 ? -0.482 -18.333 2.518 1.00 79.00 101 VAL A C 1
ATOM 739 O O . VAL A 1 101 ? 0.299 -17.461 2.126 1.00 79.00 101 VAL A O 1
ATOM 742 N N . GLY A 1 102 ? -0.225 -19.633 2.427 1.00 82.31 102 GLY A N 1
ATOM 743 C CA . GLY A 1 102 ? 0.886 -20.175 1.656 1.00 82.31 102 GLY A CA 1
ATOM 744 C C . GLY A 1 102 ? 0.463 -20.415 0.211 1.00 82.31 102 GLY A C 1
ATOM 745 O O . GLY A 1 102 ? -0.602 -20.974 -0.037 1.00 82.31 102 GLY A O 1
ATOM 746 N N . VAL A 1 103 ? 1.306 -20.022 -0.739 1.00 81.06 103 VAL A N 1
ATOM 747 C CA . VAL A 1 103 ? 1.173 -20.356 -2.163 1.00 81.06 103 VAL A CA 1
ATOM 748 C C . VAL A 1 103 ? 2.490 -20.937 -2.690 1.00 81.06 103 VAL A C 1
ATOM 750 O O . VAL A 1 103 ? 3.540 -20.743 -2.060 1.00 81.06 103 VAL A O 1
ATOM 753 N N . PRO A 1 104 ? 2.471 -21.656 -3.826 1.00 83.12 104 PRO A N 1
ATOM 754 C CA . PRO A 1 104 ? 3.697 -22.150 -4.437 1.00 83.12 104 PRO A CA 1
ATOM 755 C C . PRO A 1 104 ? 4.689 -20.999 -4.735 1.00 83.12 104 PRO A C 1
ATOM 757 O O . PRO A 1 104 ? 4.262 -19.941 -5.210 1.00 83.12 104 PRO A O 1
ATOM 760 N N . PRO A 1 105 ? 5.995 -21.149 -4.427 1.00 77.75 105 PRO A N 1
ATOM 761 C CA . PRO A 1 105 ? 6.971 -20.061 -4.539 1.00 77.75 105 PRO A CA 1
ATOM 762 C C . PRO A 1 105 ? 7.204 -19.560 -5.966 1.00 77.75 105 PRO A C 1
ATOM 764 O O . PRO A 1 105 ? 7.452 -18.375 -6.171 1.00 77.75 105 PRO A O 1
ATOM 767 N N . ASP A 1 106 ? 7.108 -20.452 -6.947 1.00 81.19 106 ASP A N 1
ATOM 768 C CA . ASP A 1 106 ? 7.258 -20.172 -8.377 1.00 81.19 106 ASP A CA 1
ATOM 769 C C . ASP A 1 106 ? 6.170 -19.232 -8.918 1.00 81.19 106 ASP A C 1
ATOM 771 O O . ASP A 1 106 ? 6.412 -18.471 -9.853 1.00 81.19 106 ASP A O 1
ATOM 775 N N . VAL A 1 107 ? 4.996 -19.229 -8.284 1.00 81.31 107 VAL A N 1
ATOM 776 C CA . VAL A 1 107 ? 3.861 -18.359 -8.621 1.00 81.31 107 VAL A CA 1
ATOM 777 C C . VAL A 1 107 ? 3.434 -17.480 -7.447 1.00 81.31 107 VAL A C 1
ATOM 779 O O . VAL A 1 107 ? 2.276 -17.078 -7.362 1.00 81.31 107 VAL A O 1
ATOM 782 N N . MET A 1 108 ? 4.363 -17.113 -6.558 1.00 79.81 108 MET A N 1
ATOM 783 C CA . MET A 1 108 ? 4.070 -16.374 -5.317 1.00 79.81 108 MET A CA 1
ATOM 784 C C . MET A 1 108 ? 3.200 -15.115 -5.495 1.00 79.81 108 MET A C 1
ATOM 786 O O . MET A 1 108 ? 2.476 -14.717 -4.582 1.00 79.81 108 MET A O 1
ATOM 790 N N . GLY A 1 109 ? 3.229 -14.504 -6.684 1.00 82.00 109 GLY A N 1
ATOM 791 C CA . GLY A 1 109 ? 2.414 -13.344 -7.034 1.00 82.00 109 GLY A CA 1
ATOM 792 C C . GLY A 1 109 ? 0.901 -13.570 -6.927 1.00 82.00 109 GLY A C 1
ATOM 793 O O . GLY A 1 109 ? 0.177 -12.595 -6.753 1.00 82.00 109 GLY A O 1
ATOM 794 N N . ILE A 1 110 ? 0.413 -14.817 -6.971 1.00 87.12 110 ILE A N 1
ATOM 795 C CA . ILE A 1 110 ? -1.025 -15.132 -6.872 1.00 87.12 110 ILE A CA 1
ATOM 796 C C . ILE A 1 110 ? -1.579 -15.027 -5.451 1.00 87.12 110 ILE A C 1
ATOM 798 O O . ILE A 1 110 ? -2.790 -15.097 -5.265 1.00 87.12 110 ILE A O 1
ATOM 802 N N . GLY A 1 111 ? -0.719 -14.884 -4.443 1.00 84.38 111 GLY A N 1
ATOM 803 C CA . GLY A 1 111 ? -1.109 -14.871 -3.036 1.00 84.38 111 GLY A CA 1
ATOM 804 C C . GLY A 1 111 ? -2.307 -13.980 -2.679 1.00 84.38 111 GLY A C 1
ATOM 805 O O . GLY A 1 111 ? -3.178 -14.444 -1.938 1.00 84.38 111 GLY A O 1
ATOM 806 N N . PRO A 1 112 ? -2.419 -12.736 -3.194 1.00 86.62 112 PRO A N 1
ATOM 807 C CA . PRO A 1 112 ? -3.571 -11.881 -2.936 1.00 86.62 112 PRO A CA 1
ATOM 808 C C . PRO A 1 112 ? -4.888 -12.538 -3.369 1.00 86.62 112 PRO A C 1
ATOM 810 O O . PRO A 1 112 ? -5.867 -12.457 -2.642 1.00 86.62 112 PRO A O 1
ATOM 813 N N . ALA A 1 113 ? -4.918 -13.284 -4.474 1.00 89.12 113 ALA A N 1
ATOM 814 C CA . ALA A 1 113 ? -6.131 -13.974 -4.920 1.00 89.12 113 ALA A CA 1
ATOM 815 C C . ALA A 1 113 ? -6.696 -14.974 -3.885 1.00 89.12 113 ALA A C 1
ATOM 817 O O . ALA A 1 113 ? -7.881 -15.284 -3.929 1.00 89.12 113 ALA A O 1
ATOM 818 N N . TYR A 1 114 ? -5.880 -15.449 -2.938 1.00 88.56 114 TYR A N 1
ATOM 819 C CA . TYR A 1 114 ? -6.292 -16.391 -1.888 1.00 88.56 114 TYR A CA 1
ATOM 820 C C . TYR A 1 114 ? -6.424 -15.724 -0.518 1.00 88.56 114 TYR A C 1
ATOM 822 O O . TYR A 1 114 ? -7.375 -15.972 0.219 1.00 88.56 114 TYR A O 1
ATOM 830 N N . ALA A 1 115 ? -5.491 -14.832 -0.185 1.00 83.44 115 ALA A N 1
ATOM 831 C CA . ALA A 1 115 ? -5.469 -14.169 1.112 1.00 83.44 115 ALA A CA 1
ATOM 832 C C . ALA A 1 115 ? -6.622 -13.165 1.278 1.00 83.44 115 ALA A C 1
ATOM 834 O O . ALA A 1 115 ? -7.067 -12.912 2.399 1.00 83.44 115 ALA A O 1
ATOM 835 N N . ILE A 1 116 ? -7.104 -12.595 0.168 1.00 86.50 116 ILE A N 1
ATOM 836 C CA . ILE A 1 116 ? -8.201 -11.628 0.166 1.00 86.50 116 ILE A CA 1
ATOM 837 C C . ILE A 1 116 ? -9.529 -12.269 0.594 1.00 86.50 116 ILE A C 1
ATOM 839 O O . ILE A 1 116 ? -10.097 -11.797 1.584 1.00 86.50 116 ILE A O 1
ATOM 843 N N . PRO A 1 117 ? -10.004 -13.344 -0.068 1.00 90.12 117 PRO A N 1
ATOM 844 C CA . PRO A 1 117 ? -11.187 -14.078 0.375 1.00 90.12 117 PRO A CA 1
ATOM 845 C C . PRO A 1 117 ? -11.122 -14.520 1.840 1.00 90.12 117 PRO A C 1
ATOM 847 O O . PRO A 1 117 ? -12.066 -14.274 2.584 1.00 90.12 117 PRO A O 1
ATOM 850 N N . GLU A 1 118 ? -9.997 -15.088 2.288 1.00 88.38 118 GLU A N 1
ATOM 851 C CA . GLU A 1 118 ? -9.872 -15.588 3.665 1.00 88.38 118 GLU A CA 1
ATOM 852 C C . GLU A 1 118 ? -9.964 -14.459 4.703 1.00 88.38 118 GLU A C 1
ATOM 854 O O . GLU A 1 118 ? -10.600 -14.596 5.753 1.00 88.38 118 GLU A O 1
ATOM 859 N N . ALA A 1 119 ? -9.341 -13.309 4.428 1.00 83.25 119 ALA A N 1
ATOM 860 C CA . ALA A 1 119 ? -9.433 -12.171 5.331 1.00 83.25 119 ALA A CA 1
ATOM 861 C C . ALA A 1 119 ? -10.879 -11.652 5.415 1.00 83.25 119 ALA A C 1
ATOM 863 O O . ALA A 1 119 ? -11.327 -11.290 6.509 1.00 83.25 119 ALA A O 1
ATOM 864 N N . LEU A 1 120 ? -11.600 -11.632 4.286 1.00 85.62 120 LEU A N 1
ATOM 865 C CA . LEU A 1 120 ? -12.994 -11.185 4.201 1.00 85.62 120 LEU A CA 1
ATOM 866 C C . LEU A 1 120 ? -13.927 -12.127 4.955 1.00 85.62 120 LEU A C 1
ATOM 868 O O . LEU A 1 120 ? -14.716 -11.663 5.778 1.00 85.62 120 LEU A O 1
ATOM 872 N N . GLU A 1 121 ? -13.754 -13.435 4.779 1.00 89.31 121 GLU A N 1
ATOM 873 C CA . GLU A 1 121 ? -14.491 -14.463 5.511 1.00 89.31 121 GLU A CA 1
ATOM 874 C C . GLU A 1 121 ? -14.313 -14.304 7.029 1.00 89.31 121 GLU A C 1
ATOM 876 O O . GLU A 1 121 ? -15.294 -14.195 7.764 1.00 89.31 121 GLU A O 1
ATOM 881 N N . LYS A 1 122 ? -13.068 -14.151 7.508 1.00 84.75 122 LYS A N 1
ATOM 882 C CA . LYS A 1 122 ? -12.766 -13.889 8.932 1.00 84.75 122 LYS A CA 1
ATOM 883 C C . LYS A 1 122 ? -13.404 -12.607 9.466 1.00 84.75 122 LYS A C 1
ATOM 885 O O . LYS A 1 122 ? -13.608 -12.467 10.674 1.00 84.75 122 LYS A O 1
ATOM 890 N N . ALA A 1 123 ? -13.660 -11.634 8.597 1.00 81.81 123 ALA A N 1
ATOM 891 C CA . ALA A 1 123 ? -14.337 -10.400 8.962 1.00 81.81 123 ALA A CA 1
ATOM 892 C C . ALA A 1 123 ? -15.868 -10.477 8.830 1.00 81.81 123 ALA A C 1
ATOM 894 O O . ALA A 1 123 ? -16.530 -9.557 9.313 1.00 81.81 123 ALA A O 1
ATOM 895 N N . GLY A 1 124 ? -16.414 -11.548 8.242 1.00 86.88 124 GLY A N 1
ATOM 896 C CA . GLY A 1 124 ? -17.838 -11.692 7.935 1.00 86.88 124 GLY A CA 1
ATOM 897 C C . GLY A 1 124 ? -18.294 -10.772 6.802 1.00 86.88 124 GLY A C 1
ATOM 898 O O . GLY A 1 124 ? -19.362 -10.174 6.900 1.00 86.88 124 GLY A O 1
ATOM 899 N N . LEU A 1 125 ? -17.454 -10.589 5.783 1.00 87.31 125 LEU A N 1
ATOM 900 C CA . LEU A 1 125 ? -17.641 -9.623 4.700 1.00 87.31 125 LEU A CA 1
ATOM 901 C C . LEU A 1 125 ? -17.467 -10.281 3.333 1.00 87.31 125 LEU A C 1
ATOM 903 O O . LEU A 1 125 ? -16.876 -11.351 3.207 1.00 87.31 125 LEU A O 1
ATOM 907 N N . THR A 1 126 ? -17.934 -9.596 2.298 1.00 88.19 126 THR A N 1
ATOM 908 C CA . THR A 1 126 ? -17.776 -9.973 0.893 1.00 88.19 126 THR A CA 1
ATOM 909 C C . THR A 1 126 ? -16.946 -8.932 0.139 1.00 88.19 126 THR A C 1
ATOM 911 O O . THR A 1 126 ? -16.721 -7.821 0.620 1.00 88.19 126 THR A O 1
ATOM 914 N N . LEU A 1 127 ? -16.505 -9.258 -1.081 1.00 87.44 127 LEU A N 1
ATOM 915 C CA . LEU A 1 127 ? -15.796 -8.309 -1.955 1.00 87.44 127 LEU A CA 1
ATOM 916 C C . LEU A 1 127 ? -16.622 -7.042 -2.245 1.00 87.44 127 LEU A C 1
ATOM 918 O O . LEU A 1 127 ? -16.057 -5.960 -2.404 1.00 87.44 127 LEU A O 1
ATOM 922 N N . ASN A 1 128 ? -17.954 -7.160 -2.270 1.00 87.94 128 ASN A N 1
ATOM 923 C CA . ASN A 1 128 ? -18.864 -6.043 -2.531 1.00 87.94 128 ASN A CA 1
ATOM 924 C C . ASN A 1 128 ? -18.903 -5.027 -1.382 1.00 87.94 128 ASN A C 1
ATOM 926 O O . ASN A 1 128 ? -19.162 -3.848 -1.627 1.00 87.94 128 ASN A O 1
ATOM 930 N N . ASP A 1 129 ? -18.582 -5.462 -0.162 1.00 84.38 129 ASP A N 1
ATOM 931 C CA . ASP A 1 129 ? -18.518 -4.609 1.029 1.00 84.38 129 ASP A CA 1
ATOM 932 C C . ASP A 1 129 ? -17.220 -3.784 1.092 1.00 84.38 129 ASP A C 1
ATOM 934 O O . ASP A 1 129 ? -17.078 -2.884 1.923 1.00 84.38 129 ASP A O 1
ATOM 938 N N . VAL A 1 130 ? -16.255 -4.085 0.216 1.00 84.62 130 VAL A N 1
ATOM 939 C CA . VAL A 1 130 ? -14.970 -3.389 0.144 1.00 84.62 130 VAL A CA 1
ATOM 940 C C . VAL A 1 130 ? -15.069 -2.217 -0.822 1.00 84.62 130 VAL A C 1
ATOM 942 O O . VAL A 1 130 ? -15.434 -2.347 -1.996 1.00 84.62 130 VAL A O 1
ATOM 945 N N . ASP A 1 131 ? -14.712 -1.041 -0.324 1.00 84.12 131 ASP A N 1
ATOM 946 C CA . ASP A 1 131 ? -14.745 0.185 -1.112 1.00 84.12 131 ASP A CA 1
ATOM 947 C C . ASP A 1 131 ? -13.484 0.372 -1.941 1.00 84.12 131 ASP A C 1
ATOM 949 O O . ASP A 1 131 ? -13.576 0.770 -3.099 1.00 84.12 131 ASP A O 1
ATOM 953 N N . ILE A 1 132 ? -12.322 0.109 -1.346 1.00 87.00 132 ILE A N 1
ATOM 954 C CA . ILE A 1 132 ? -11.022 0.296 -1.982 1.00 87.00 132 ILE A CA 1
ATOM 955 C C . ILE A 1 132 ? -10.068 -0.816 -1.537 1.00 87.00 132 ILE A C 1
ATOM 957 O O . ILE A 1 132 ? -10.028 -1.226 -0.373 1.00 87.00 132 ILE A O 1
ATOM 961 N N . PHE A 1 133 ? -9.268 -1.269 -2.493 1.00 86.69 133 PHE A N 1
ATOM 962 C CA . PHE A 1 133 ? -8.248 -2.289 -2.334 1.00 86.69 133 PHE A CA 1
ATOM 963 C C . PHE A 1 133 ? -6.874 -1.658 -2.560 1.00 86.69 133 PHE A C 1
ATOM 965 O O . PHE A 1 133 ? -6.611 -1.126 -3.636 1.00 86.69 133 PHE A O 1
ATOM 972 N N . GLU A 1 134 ? -5.992 -1.737 -1.564 1.00 86.12 134 GLU A N 1
ATOM 973 C CA . GLU A 1 134 ? -4.579 -1.362 -1.705 1.00 86.12 134 GLU A CA 1
ATOM 974 C C . GLU A 1 134 ? -3.763 -2.627 -1.972 1.00 86.12 134 GLU A C 1
ATOM 976 O O . GLU A 1 134 ? -3.185 -3.217 -1.058 1.00 86.12 134 GLU A O 1
ATOM 981 N N . ILE A 1 135 ? -3.751 -3.077 -3.226 1.00 88.44 135 ILE A N 1
ATOM 982 C CA . ILE A 1 135 ? -3.048 -4.288 -3.663 1.00 88.44 135 ILE A CA 1
ATOM 983 C C . ILE A 1 135 ? -1.618 -3.915 -4.030 1.00 88.44 135 ILE A C 1
ATOM 985 O O . ILE A 1 135 ? -1.395 -3.078 -4.902 1.00 88.44 135 ILE A O 1
ATOM 989 N N . ASN A 1 136 ? -0.633 -4.535 -3.372 1.00 85.56 136 ASN A N 1
ATOM 990 C CA . ASN A 1 136 ? 0.763 -4.229 -3.667 1.00 85.56 136 ASN A CA 1
ATOM 991 C C . ASN A 1 136 ? 1.116 -4.622 -5.111 1.00 85.56 136 ASN A C 1
ATOM 993 O O . ASN A 1 136 ? 0.920 -5.768 -5.516 1.00 85.56 136 ASN A O 1
ATOM 997 N N . GLU A 1 137 ? 1.686 -3.682 -5.858 1.00 83.94 137 GLU A N 1
ATOM 998 C CA . GLU A 1 137 ? 2.086 -3.856 -7.258 1.00 83.94 137 GLU A CA 1
ATOM 999 C C . GLU A 1 137 ? 3.562 -4.272 -7.331 1.00 83.94 137 GLU A C 1
ATOM 1001 O O . GLU A 1 137 ? 4.394 -3.556 -7.882 1.00 83.94 137 GLU A O 1
ATOM 1006 N N . ALA A 1 138 ? 3.915 -5.408 -6.717 1.00 78.25 138 ALA A N 1
ATOM 1007 C CA . ALA A 1 138 ? 5.298 -5.897 -6.724 1.00 78.25 138 ALA A CA 1
ATOM 1008 C C . ALA A 1 138 ? 5.800 -6.167 -8.156 1.00 78.25 138 ALA A C 1
ATOM 1010 O O . ALA A 1 138 ? 6.952 -5.884 -8.475 1.00 78.25 138 ALA A O 1
ATOM 1011 N N . ILE A 1 139 ? 4.923 -6.700 -9.017 1.00 81.38 139 ILE A N 1
ATOM 1012 C CA . ILE A 1 139 ? 5.140 -6.893 -10.457 1.00 81.38 139 ILE A CA 1
ATOM 1013 C C . ILE A 1 139 ? 3.781 -6.751 -11.147 1.00 81.38 139 ILE A C 1
ATOM 1015 O O . ILE A 1 139 ? 2.907 -7.560 -10.890 1.00 81.38 139 ILE A O 1
ATOM 1019 N N . VAL A 1 140 ? 3.599 -5.808 -12.077 1.00 85.50 140 VAL A N 1
ATOM 1020 C CA . VAL A 1 140 ? 2.287 -5.490 -12.697 1.00 85.50 140 VAL A CA 1
ATOM 1021 C C . VAL A 1 140 ? 1.440 -6.720 -13.076 1.00 85.50 140 VAL A C 1
ATOM 1023 O O . VAL A 1 140 ? 0.238 -6.732 -12.819 1.00 85.50 140 VAL A O 1
ATOM 1026 N N . SER A 1 141 ? 2.053 -7.775 -13.626 1.00 87.06 141 SER A N 1
ATOM 1027 C CA . SER A 1 141 ? 1.354 -9.012 -13.998 1.00 87.06 141 SER A CA 1
ATOM 1028 C C . SER A 1 141 ? 0.639 -9.697 -12.829 1.00 87.06 141 SER A C 1
ATOM 1030 O O . SER A 1 141 ? -0.471 -10.190 -13.016 1.00 87.06 141 SER A O 1
ATOM 1032 N N . GLN A 1 142 ? 1.216 -9.705 -11.620 1.00 87.81 142 GLN A N 1
ATOM 1033 C CA . GLN A 1 142 ? 0.549 -10.306 -10.462 1.00 87.81 142 GLN A CA 1
ATOM 1034 C C . GLN A 1 142 ? -0.670 -9.506 -10.005 1.00 87.81 142 GLN A C 1
ATOM 1036 O O . GLN A 1 142 ? -1.665 -10.095 -9.588 1.00 87.81 142 GLN A O 1
ATOM 1041 N N . ALA A 1 143 ? -0.601 -8.176 -10.082 1.00 87.12 143 ALA A N 1
ATOM 1042 C CA . ALA A 1 143 ? -1.648 -7.298 -9.583 1.00 87.12 143 ALA A CA 1
ATOM 1043 C C . ALA A 1 143 ? -2.845 -7.413 -10.511 1.00 87.12 143 ALA A C 1
ATOM 1045 O O . ALA A 1 143 ? -3.952 -7.641 -10.037 1.00 87.12 143 ALA A O 1
ATOM 1046 N N . VAL A 1 144 ? -2.594 -7.360 -11.823 1.00 90.94 144 VAL A N 1
ATOM 1047 C CA . VAL A 1 144 ? -3.613 -7.589 -12.850 1.00 90.94 144 VAL A CA 1
ATOM 1048 C C . VAL A 1 144 ? -4.261 -8.961 -12.663 1.00 90.94 144 VAL A C 1
ATOM 1050 O O . VAL A 1 144 ? -5.476 -9.021 -12.507 1.00 90.94 144 VAL A O 1
ATOM 1053 N N . TYR A 1 145 ? -3.470 -10.036 -12.544 1.00 92.94 145 TYR A N 1
ATOM 1054 C CA . TYR A 1 145 ? -4.011 -11.381 -12.316 1.00 92.94 145 TYR A CA 1
ATOM 1055 C C . TYR A 1 145 ? -4.915 -11.449 -11.077 1.00 92.94 145 TYR A C 1
ATOM 1057 O O . TYR A 1 145 ? -6.008 -12.002 -11.141 1.00 92.94 145 TYR A O 1
ATOM 1065 N N . CYS A 1 146 ? -4.487 -10.892 -9.939 1.00 89.81 146 CYS A N 1
ATOM 1066 C CA . CYS A 1 146 ? -5.275 -10.955 -8.707 1.00 89.81 146 CYS A CA 1
ATOM 1067 C C . CYS A 1 146 ? -6.571 -10.144 -8.800 1.00 89.81 146 CYS A C 1
ATOM 1069 O O . CYS A 1 146 ? -7.590 -10.573 -8.266 1.00 89.81 146 CYS A O 1
ATOM 1071 N N . VAL A 1 147 ? -6.532 -8.989 -9.468 1.00 92.38 147 VAL A N 1
ATOM 1072 C CA . VAL A 1 147 ? -7.707 -8.135 -9.692 1.00 92.38 147 VAL A CA 1
ATOM 1073 C C . VAL A 1 147 ? -8.713 -8.829 -10.602 1.00 92.38 147 VAL A C 1
ATOM 1075 O O . VAL A 1 147 ? -9.890 -8.878 -10.260 1.00 92.38 147 VAL A O 1
ATOM 1078 N N . GLU A 1 148 ? -8.254 -9.413 -11.709 1.00 95.31 148 GLU A N 1
ATOM 1079 C CA . GLU A 1 148 ? -9.102 -10.161 -12.642 1.00 95.31 148 GLU A CA 1
ATOM 1080 C C . GLU A 1 148 ? -9.674 -11.422 -11.992 1.00 95.31 148 GLU A C 1
ATOM 1082 O O . GLU A 1 148 ? -10.872 -11.673 -12.073 1.00 95.31 148 GLU A O 1
ATOM 1087 N N . LYS A 1 149 ? -8.841 -12.194 -11.282 1.00 94.62 149 LYS A N 1
ATOM 1088 C CA . LYS A 1 149 ? -9.253 -13.445 -10.632 1.00 94.62 149 LYS A CA 1
ATOM 1089 C C . LYS A 1 149 ? -10.323 -13.239 -9.560 1.00 94.62 149 LYS A C 1
ATOM 1091 O O . LYS A 1 149 ? -11.133 -14.137 -9.342 1.00 94.62 149 LYS A O 1
ATOM 1096 N N . LEU A 1 150 ? -10.282 -12.101 -8.872 1.00 91.94 150 LEU A N 1
ATOM 1097 C CA . LEU A 1 150 ? -11.247 -11.720 -7.840 1.00 91.94 150 LEU A CA 1
ATOM 1098 C C . LEU A 1 150 ? -12.367 -10.820 -8.373 1.00 91.94 150 LEU A C 1
ATOM 1100 O O . LEU A 1 150 ? -13.193 -10.375 -7.583 1.00 91.94 150 LEU A O 1
ATOM 1104 N N . GLU A 1 151 ? -12.371 -10.521 -9.675 1.00 95.88 151 GLU A N 1
ATOM 1105 C CA . GLU A 1 151 ? -13.362 -9.662 -10.331 1.00 95.88 151 GLU A CA 1
ATOM 1106 C C . GLU A 1 151 ? -13.527 -8.300 -9.627 1.00 95.88 151 GLU A C 1
ATOM 1108 O O . GLU A 1 151 ? -14.623 -7.747 -9.513 1.00 95.88 151 GLU A O 1
ATOM 1113 N N . ILE A 1 152 ? -12.420 -7.743 -9.121 1.00 91.44 152 ILE A N 1
ATOM 1114 C CA . ILE A 1 152 ? -12.439 -6.474 -8.390 1.00 91.44 152 ILE A CA 1
ATOM 1115 C C . ILE A 1 152 ? -12.569 -5.321 -9.395 1.00 91.44 152 ILE A C 1
ATOM 1117 O O . ILE A 1 152 ? -11.750 -5.223 -10.313 1.00 91.44 152 ILE A O 1
ATOM 1121 N N . PRO A 1 153 ? -13.518 -4.384 -9.203 1.00 92.12 153 PRO A N 1
ATOM 1122 C CA . PRO A 1 153 ? -13.636 -3.223 -10.075 1.00 92.12 153 PRO A CA 1
ATOM 1123 C C . PRO A 1 153 ? -12.337 -2.383 -10.094 1.00 92.12 153 PRO A C 1
ATOM 1125 O O . PRO A 1 153 ? -11.876 -1.951 -9.027 1.00 92.12 153 PRO A O 1
ATOM 1128 N N . PRO A 1 154 ? -11.716 -2.123 -11.265 1.00 90.25 154 PRO A N 1
ATOM 1129 C CA . PRO A 1 154 ? -10.407 -1.459 -11.364 1.00 90.25 154 PRO A CA 1
ATOM 1130 C C . PRO A 1 154 ? -10.338 -0.043 -10.772 1.00 90.25 154 PRO A C 1
ATOM 1132 O O . PRO A 1 154 ? -9.254 0.469 -10.469 1.00 90.25 154 PRO A O 1
ATOM 1135 N N . GLU A 1 155 ? -11.476 0.630 -10.630 1.00 89.81 155 GLU A N 1
ATOM 1136 C CA . GLU A 1 155 ? -11.604 1.936 -9.987 1.00 89.81 155 GLU A CA 1
ATOM 1137 C C . GLU A 1 155 ? -11.451 1.876 -8.462 1.00 89.81 155 GLU A C 1
ATOM 1139 O O . GLU A 1 155 ? -11.104 2.886 -7.849 1.00 89.81 155 GLU A O 1
ATOM 1144 N N . LYS A 1 156 ? -11.666 0.701 -7.856 1.00 89.19 156 LYS A N 1
ATOM 1145 C CA . LYS A 1 156 ? -11.484 0.466 -6.419 1.00 89.19 156 LYS A CA 1
ATOM 1146 C C . LYS A 1 156 ? -10.046 0.093 -6.057 1.00 89.19 156 LYS A C 1
ATOM 1148 O O . LYS A 1 156 ? -9.674 0.191 -4.894 1.00 89.19 156 LYS A O 1
ATOM 1153 N N . VAL A 1 157 ? -9.227 -0.342 -7.012 1.00 90.94 157 VAL A N 1
ATOM 1154 C CA . VAL A 1 157 ? -7.852 -0.805 -6.754 1.00 90.94 157 VAL A CA 1
ATOM 1155 C C . VAL A 1 157 ? -6.884 0.367 -6.842 1.00 90.94 157 VAL A C 1
ATOM 1157 O O . VAL A 1 157 ? -6.851 1.022 -7.877 1.00 90.94 157 VAL A O 1
ATOM 1160 N N . ASN A 1 158 ? -6.082 0.624 -5.807 1.00 91.69 158 ASN A N 1
ATOM 1161 C CA . ASN A 1 158 ? -5.014 1.636 -5.775 1.00 91.69 158 ASN A CA 1
ATOM 1162 C C . ASN A 1 158 ? -5.447 2.994 -6.384 1.00 91.69 158 ASN A C 1
ATOM 1164 O O . ASN A 1 158 ? -4.892 3.441 -7.402 1.00 91.69 158 ASN A O 1
ATOM 1168 N N . PRO A 1 159 ? -6.476 3.671 -5.832 1.00 90.50 159 PRO A N 1
ATOM 1169 C CA . PRO A 1 159 ? -7.016 4.907 -6.409 1.00 90.50 159 PRO A CA 1
ATOM 1170 C C . PRO A 1 159 ? -5.985 6.044 -6.441 1.00 90.50 159 PRO A C 1
ATOM 1172 O O . PRO A 1 159 ? -6.027 6.886 -7.345 1.00 90.50 159 PRO A O 1
ATOM 1175 N N . LEU A 1 160 ? -5.027 6.030 -5.506 1.00 91.06 160 LEU A N 1
ATOM 1176 C CA . LEU A 1 160 ? -3.929 6.994 -5.426 1.00 91.06 160 LEU A CA 1
ATOM 1177 C C . LEU A 1 160 ? -2.671 6.558 -6.195 1.00 91.06 160 LEU A C 1
ATOM 1179 O O . LEU A 1 160 ? -1.701 7.304 -6.257 1.00 91.06 160 LEU A O 1
ATOM 1183 N N . GLY A 1 161 ? -2.713 5.403 -6.865 1.00 91.00 161 GLY A N 1
ATOM 1184 C CA . GLY A 1 161 ? -1.546 4.749 -7.457 1.00 91.00 161 GLY A CA 1
ATOM 1185 C C . GLY A 1 161 ? -0.825 3.844 -6.457 1.00 91.00 161 GLY A C 1
ATOM 1186 O O . GLY A 1 161 ? -0.926 4.043 -5.252 1.00 91.00 161 GLY A O 1
ATOM 1187 N N . GLY A 1 162 ? -0.136 2.822 -6.966 1.00 89.62 162 GLY A N 1
ATOM 1188 C CA . GLY A 1 162 ? 0.537 1.819 -6.149 1.00 89.62 162 GLY A CA 1
ATOM 1189 C C . GLY A 1 162 ? 2.056 1.831 -6.296 1.00 89.62 162 GLY A C 1
ATOM 1190 O O . GLY A 1 162 ? 2.675 2.817 -6.708 1.00 89.62 162 GLY A O 1
ATOM 1191 N N . ALA A 1 163 ? 2.663 0.706 -5.926 1.00 87.81 163 ALA A N 1
ATOM 1192 C CA . ALA A 1 163 ? 4.109 0.551 -5.808 1.00 87.81 163 ALA A CA 1
ATOM 1193 C C . ALA A 1 163 ? 4.874 0.729 -7.132 1.00 87.81 163 ALA A C 1
ATOM 1195 O O . ALA A 1 163 ? 6.049 1.084 -7.098 1.00 87.81 163 ALA A O 1
ATOM 1196 N N . VAL A 1 164 ? 4.227 0.572 -8.294 1.00 88.38 164 VAL A N 1
ATOM 1197 C CA . VAL A 1 164 ? 4.873 0.826 -9.595 1.00 88.38 164 VAL A CA 1
ATOM 1198 C C . VAL A 1 164 ? 5.256 2.299 -9.751 1.00 88.38 164 VAL A C 1
ATOM 1200 O O . VAL A 1 164 ? 6.276 2.607 -10.362 1.00 88.38 164 VAL A O 1
ATOM 1203 N N . ALA A 1 165 ? 4.458 3.211 -9.186 1.00 89.19 165 ALA A N 1
ATOM 1204 C CA . ALA A 1 165 ? 4.725 4.648 -9.225 1.00 89.19 165 ALA A CA 1
ATOM 1205 C C . ALA A 1 165 ? 5.348 5.174 -7.923 1.00 89.19 165 ALA A C 1
ATOM 1207 O O . ALA A 1 165 ? 6.218 6.036 -7.967 1.00 89.19 165 ALA A O 1
ATOM 1208 N N . LEU A 1 166 ? 4.898 4.673 -6.770 1.00 88.62 166 LEU A N 1
ATOM 1209 C CA . LEU A 1 166 ? 5.329 5.146 -5.448 1.00 88.62 166 LEU A CA 1
ATOM 1210 C C . LEU A 1 166 ? 6.607 4.454 -4.947 1.00 88.62 166 LEU A C 1
ATOM 1212 O O . LEU A 1 166 ? 7.241 4.920 -4.007 1.00 88.62 166 LEU A O 1
ATOM 1216 N N . GLY A 1 167 ? 6.998 3.341 -5.567 1.00 87.25 167 GLY A N 1
ATOM 1217 C CA . GLY A 1 167 ? 8.100 2.500 -5.115 1.00 87.25 167 GLY A CA 1
ATOM 1218 C C . GLY A 1 167 ? 7.674 1.398 -4.140 1.00 87.25 167 GLY A C 1
ATOM 1219 O O . GLY A 1 167 ? 6.579 1.394 -3.566 1.00 87.25 167 GLY A O 1
ATOM 1220 N N . HIS A 1 168 ? 8.580 0.439 -3.955 1.00 85.75 168 HIS A N 1
ATOM 1221 C CA . HIS A 1 168 ? 8.396 -0.746 -3.125 1.00 85.75 168 HIS A CA 1
ATOM 1222 C C . HIS A 1 168 ? 9.555 -0.958 -2.127 1.00 85.75 168 HIS A C 1
ATOM 1224 O O . HIS A 1 168 ? 10.302 -1.933 -2.237 1.00 85.75 168 HIS A O 1
ATOM 1230 N N . PRO A 1 169 ? 9.732 -0.089 -1.111 1.00 84.19 169 PRO A N 1
ATOM 1231 C CA . PRO A 1 169 ? 10.646 -0.391 -0.014 1.00 84.19 169 PRO A CA 1
ATOM 1232 C C . PRO A 1 169 ? 10.059 -1.565 0.786 1.00 84.19 169 PRO A C 1
ATOM 1234 O O . PRO A 1 169 ? 9.023 -1.410 1.440 1.00 84.19 169 PRO A O 1
ATOM 1237 N N . LEU A 1 170 ? 10.674 -2.751 0.690 1.00 76.31 170 LEU A N 1
ATOM 1238 C CA . LEU A 1 170 ? 10.083 -4.040 1.099 1.00 76.31 170 LEU A CA 1
ATOM 1239 C C . LEU A 1 170 ? 9.445 -4.010 2.498 1.00 76.31 170 LEU A C 1
ATOM 1241 O O . LEU A 1 170 ? 8.262 -4.315 2.643 1.00 76.31 170 LEU A O 1
ATOM 1245 N N . GLY A 1 171 ? 10.198 -3.571 3.512 1.00 75.00 171 GLY A N 1
ATOM 1246 C CA . GLY A 1 171 ? 9.719 -3.504 4.899 1.00 75.00 171 GLY A CA 1
ATOM 1247 C C . GLY A 1 171 ? 8.752 -2.349 5.193 1.00 75.00 171 GLY A C 1
ATOM 1248 O O . GLY A 1 171 ? 7.962 -2.428 6.129 1.00 75.00 171 GLY A O 1
ATOM 1249 N N . CYS A 1 172 ? 8.769 -1.285 4.387 1.00 84.62 172 CYS A N 1
ATOM 1250 C CA . CYS A 1 172 ? 7.946 -0.089 4.599 1.00 84.62 172 CYS A CA 1
ATOM 1251 C C . CYS A 1 172 ? 6.591 -0.172 3.892 1.00 84.62 172 CYS A C 1
ATOM 1253 O O . CYS A 1 172 ? 5.585 0.295 4.427 1.00 84.62 172 CYS A O 1
ATOM 1255 N N . THR A 1 173 ? 6.544 -0.815 2.722 1.00 81.56 173 THR A N 1
ATOM 1256 C CA . THR A 1 173 ? 5.360 -0.902 1.851 1.00 81.56 173 THR A CA 1
ATOM 1257 C C . THR A 1 173 ? 4.110 -1.270 2.632 1.00 81.56 173 THR A C 1
ATOM 1259 O O . THR A 1 173 ? 3.058 -0.675 2.429 1.00 81.56 173 THR A O 1
ATOM 1262 N N . GLY A 1 174 ? 4.235 -2.199 3.577 1.00 80.12 174 GLY A N 1
ATOM 1263 C CA . GLY A 1 174 ? 3.106 -2.616 4.380 1.00 80.12 174 GLY A CA 1
ATOM 1264 C C . GLY A 1 174 ? 2.498 -1.540 5.268 1.00 80.12 174 GLY A C 1
ATOM 1265 O O . GLY A 1 174 ? 1.279 -1.373 5.281 1.00 80.12 174 GLY A O 1
ATOM 1266 N N . ALA A 1 175 ? 3.341 -0.813 5.998 1.00 84.25 175 ALA A N 1
ATOM 1267 C CA . ALA A 1 175 ? 2.909 0.307 6.823 1.00 84.25 175 ALA A CA 1
ATOM 1268 C C . ALA A 1 175 ? 2.410 1.464 5.949 1.00 84.25 175 ALA A C 1
ATOM 1270 O O . ALA A 1 175 ? 1.353 2.026 6.216 1.00 84.25 175 ALA A O 1
ATOM 1271 N N . ARG A 1 176 ? 3.122 1.765 4.858 1.00 88.25 176 ARG A N 1
ATOM 1272 C CA . ARG A 1 176 ? 2.769 2.831 3.915 1.00 88.25 176 ARG A CA 1
ATOM 1273 C C . ARG A 1 176 ? 1.400 2.596 3.278 1.00 88.25 176 ARG A C 1
ATOM 1275 O O . ARG A 1 176 ? 0.586 3.506 3.300 1.00 88.25 176 ARG A O 1
ATOM 1282 N N . GLN A 1 177 ? 1.085 1.375 2.832 1.00 85.69 177 GLN A N 1
ATOM 1283 C CA . GLN A 1 177 ? -0.256 1.027 2.333 1.00 85.69 177 GLN A CA 1
ATOM 1284 C C . GLN A 1 177 ? -1.342 1.337 3.360 1.00 85.69 177 GLN A C 1
ATOM 1286 O O . GLN A 1 177 ? -2.333 1.959 3.010 1.00 85.69 177 GLN A O 1
ATOM 1291 N N . VAL A 1 178 ? -1.145 0.952 4.627 1.00 84.81 178 VAL A N 1
ATOM 1292 C CA . VAL A 1 178 ? -2.102 1.240 5.710 1.00 84.81 178 VAL A CA 1
ATOM 1293 C C . VAL A 1 178 ? -2.291 2.744 5.907 1.00 84.81 178 VAL A C 1
ATOM 1295 O O . VAL A 1 178 ? -3.419 3.205 6.062 1.00 84.81 178 VAL A O 1
ATOM 1298 N N . ILE A 1 179 ? -1.207 3.516 5.892 1.00 88.62 179 ILE A N 1
ATOM 1299 C CA . ILE A 1 179 ? -1.258 4.968 6.081 1.00 88.62 179 ILE A CA 1
ATOM 1300 C C . ILE A 1 179 ? -2.014 5.636 4.924 1.00 88.62 179 ILE A C 1
ATOM 1302 O O . ILE A 1 179 ? -2.938 6.413 5.182 1.00 88.62 179 ILE A O 1
ATOM 1306 N N . THR A 1 180 ? -1.679 5.292 3.677 1.00 88.62 180 THR A N 1
ATOM 1307 C CA . THR A 1 180 ? -2.335 5.811 2.467 1.00 88.62 180 THR A CA 1
ATOM 1308 C C . THR A 1 180 ? -3.837 5.505 2.470 1.00 88.62 180 THR A C 1
ATOM 1310 O O . THR A 1 180 ? -4.668 6.382 2.223 1.00 88.62 180 THR A O 1
ATOM 1313 N N . LEU A 1 181 ? -4.203 4.281 2.865 1.00 84.44 181 LEU A N 1
ATOM 1314 C CA . LEU A 1 181 ? -5.585 3.821 3.032 1.00 84.44 181 LEU A CA 1
ATOM 1315 C C . LEU A 1 181 ? -6.396 4.713 3.976 1.00 84.44 181 LEU A C 1
ATOM 1317 O O . LEU A 1 181 ? -7.483 5.187 3.644 1.00 84.44 181 LEU A O 1
ATOM 1321 N N . LEU A 1 182 ? -5.868 4.919 5.185 1.00 84.12 182 LEU A N 1
ATOM 1322 C CA . LEU A 1 182 ? -6.572 5.605 6.263 1.00 84.12 182 LEU A CA 1
ATOM 1323 C C . LEU A 1 182 ? -6.684 7.108 5.987 1.00 84.12 182 LEU A C 1
ATOM 1325 O O . LEU A 1 182 ? -7.686 7.727 6.353 1.00 84.12 182 LEU A O 1
ATOM 1329 N N . ASN A 1 183 ? -5.697 7.694 5.307 1.00 86.50 183 ASN A N 1
ATOM 1330 C CA . ASN A 1 183 ? -5.747 9.094 4.895 1.00 86.50 183 ASN A CA 1
ATOM 1331 C C . ASN A 1 183 ? -6.733 9.329 3.747 1.00 86.50 183 ASN A C 1
ATOM 1333 O O . ASN A 1 183 ? -7.508 10.288 3.813 1.00 86.50 183 ASN A O 1
ATOM 1337 N N . GLU A 1 184 ? -6.783 8.446 2.742 1.00 84.44 184 GLU A N 1
ATOM 1338 C CA . GLU A 1 184 ? -7.808 8.517 1.689 1.00 84.44 184 GLU A CA 1
ATOM 1339 C C . GLU A 1 184 ? -9.213 8.413 2.282 1.00 84.44 184 GLU A C 1
ATOM 1341 O O . GLU A 1 184 ? -10.118 9.170 1.931 1.00 84.44 184 GLU A O 1
ATOM 1346 N N . LEU A 1 185 ? -9.380 7.526 3.257 1.00 75.69 185 LEU A N 1
ATOM 1347 C CA . LEU A 1 185 ? -10.621 7.375 3.994 1.00 75.69 185 LEU A CA 1
ATOM 1348 C C . LEU A 1 185 ? -11.061 8.632 4.727 1.00 75.69 185 LEU A C 1
ATOM 1350 O O . LEU A 1 185 ? -12.215 9.052 4.620 1.00 75.69 185 LEU A O 1
ATOM 1354 N N . LYS A 1 186 ? -10.131 9.222 5.478 1.00 80.31 186 LYS A N 1
ATOM 1355 C CA . LYS A 1 186 ? -10.365 10.457 6.219 1.00 80.31 186 LYS A CA 1
ATOM 1356 C C . LYS A 1 186 ? -10.751 11.595 5.272 1.00 80.31 186 LYS A C 1
ATOM 1358 O O . LYS A 1 186 ? -11.656 12.362 5.589 1.00 80.31 186 LYS A O 1
ATOM 1363 N N . ARG A 1 187 ? -10.110 11.679 4.100 1.00 79.38 187 ARG A N 1
ATOM 1364 C CA . ARG A 1 187 ? -10.388 12.693 3.071 1.00 79.38 187 ARG A CA 1
ATOM 1365 C C . ARG A 1 187 ? -11.730 12.483 2.377 1.00 79.38 187 ARG A C 1
ATOM 1367 O O . ARG A 1 187 ? -12.435 13.453 2.118 1.00 79.38 187 ARG A O 1
ATOM 1374 N N . GLY A 1 188 ? -12.083 11.240 2.062 1.00 68.56 188 GLY A N 1
ATOM 1375 C CA . GLY A 1 188 ? -13.271 10.931 1.272 1.00 68.56 188 GLY A CA 1
ATOM 1376 C C . GLY A 1 188 ? -14.590 11.310 1.949 1.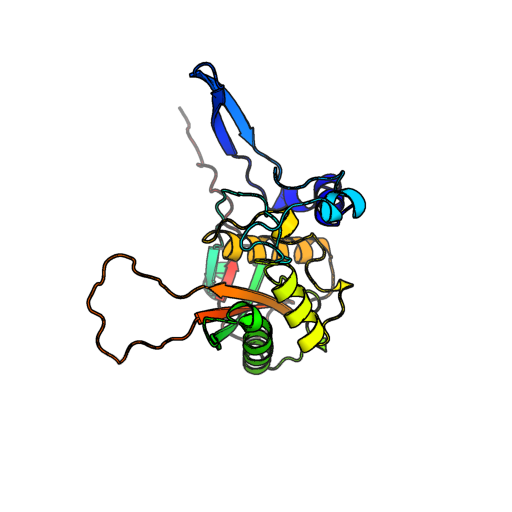00 68.56 188 GLY A C 1
ATOM 1377 O O . GLY A 1 188 ? -15.609 11.361 1.264 1.00 68.56 188 GLY A O 1
ATOM 1378 N N . GLY A 1 189 ? -14.609 11.529 3.273 1.00 56.66 189 GLY A N 1
ATOM 1379 C CA . GLY A 1 189 ? -15.822 11.848 4.043 1.00 56.66 189 GLY A CA 1
ATOM 1380 C C . GLY A 1 189 ? -16.934 10.798 3.909 1.00 56.66 189 GLY A C 1
ATOM 1381 O O . GLY A 1 189 ? -18.076 11.026 4.309 1.00 56.66 189 GLY A O 1
ATOM 1382 N N . LYS A 1 190 ? -16.632 9.652 3.286 1.00 45.41 190 LYS A N 1
ATOM 1383 C CA . LYS A 1 190 ? -17.629 8.663 2.909 1.00 45.41 190 LYS A CA 1
ATOM 1384 C C . LYS A 1 190 ? -17.993 7.844 4.148 1.00 45.41 190 LYS A C 1
ATOM 1386 O O . LYS A 1 190 ? -17.137 7.478 4.947 1.00 45.41 190 LYS A O 1
ATOM 1391 N N . ARG A 1 191 ? -19.294 7.585 4.262 1.00 42.88 191 ARG A N 1
ATOM 1392 C CA . ARG A 1 191 ? -19.982 6.877 5.346 1.00 42.88 191 ARG A CA 1
ATOM 1393 C C . ARG A 1 191 ? -19.264 5.597 5.823 1.00 42.88 191 ARG A C 1
ATOM 1395 O O . ARG A 1 191 ? -18.543 4.965 5.057 1.00 42.88 191 ARG A O 1
ATOM 1402 N N . PRO A 1 192 ? -19.507 5.189 7.075 1.00 42.19 192 PRO A N 1
ATOM 1403 C CA . PRO A 1 192 ? -18.595 4.380 7.880 1.00 42.19 192 PRO A CA 1
ATOM 1404 C C . PRO A 1 192 ? -18.665 2.858 7.647 1.00 42.19 192 PRO A C 1
ATOM 1406 O O . PRO A 1 192 ? -18.379 2.081 8.549 1.00 42.19 192 PRO A O 1
ATOM 1409 N N . SER A 1 193 ? -19.053 2.419 6.452 1.00 37.06 193 SER A N 1
ATOM 1410 C CA . SER A 1 193 ? -19.178 1.004 6.064 1.00 37.06 193 SER A CA 1
ATOM 1411 C C . SER A 1 193 ? -17.964 0.479 5.289 1.00 37.06 193 SER A C 1
ATOM 1413 O O . SER A 1 193 ? -18.021 -0.590 4.695 1.00 37.06 193 SER A O 1
ATOM 1415 N N . LYS A 1 194 ? -16.877 1.253 5.238 1.00 51.06 194 LYS A N 1
ATOM 1416 C CA . LYS A 1 194 ? -15.800 1.024 4.277 1.00 51.06 194 LYS A CA 1
ATOM 1417 C C . LYS A 1 194 ? -14.810 0.018 4.821 1.00 51.06 194 LYS A C 1
ATOM 1419 O O . LYS A 1 194 ? -14.008 0.343 5.702 1.00 51.06 194 LYS A O 1
ATOM 1424 N N . VAL A 1 195 ? -14.881 -1.189 4.290 1.00 52.31 195 VAL A N 1
ATOM 1425 C CA . VAL A 1 195 ? -13.896 -2.246 4.480 1.00 52.31 195 VAL A CA 1
ATOM 1426 C C . VAL A 1 195 ? -12.786 -2.012 3.467 1.00 52.31 195 VAL A C 1
ATOM 1428 O O . VAL A 1 195 ? -13.053 -1.654 2.321 1.00 52.31 195 VAL A O 1
ATOM 1431 N N . TRP A 1 196 ? -11.546 -2.183 3.901 1.00 56.91 196 TRP A N 1
ATOM 1432 C CA . TRP A 1 196 ? -10.363 -2.015 3.074 1.00 56.91 196 TRP A CA 1
ATOM 1433 C C . TRP A 1 196 ? -9.445 -3.171 3.287 1.00 56.91 196 TRP A C 1
ATOM 1435 O O . TRP A 1 196 ? -9.365 -3.709 4.392 1.00 56.91 196 TRP A O 1
ATOM 1445 N N . LEU A 1 197 ? -8.715 -3.502 2.239 1.00 53.94 197 LEU A N 1
ATOM 1446 C CA . LEU A 1 197 ? -7.938 -4.704 2.249 1.00 53.94 197 LEU A CA 1
ATOM 1447 C C . LEU A 1 197 ? -6.555 -4.472 1.634 1.00 53.94 197 LEU A C 1
ATOM 1449 O O . LEU A 1 197 ? -6.421 -3.889 0.557 1.00 53.94 197 LEU A O 1
ATOM 1453 N N . ARG A 1 198 ? -5.533 -4.910 2.374 1.00 55.00 198 ARG A N 1
ATOM 1454 C CA . ARG A 1 198 ? -4.114 -4.821 2.017 1.00 55.00 198 ARG A CA 1
ATOM 1455 C C . ARG A 1 198 ? -3.538 -6.226 1.891 1.00 55.00 198 ARG A C 1
ATOM 1457 O O . ARG A 1 198 ? -3.203 -6.786 2.933 1.00 55.00 198 ARG A O 1
ATOM 1464 N N . PRO A 1 199 ? -3.344 -6.768 0.684 1.00 52.75 199 PRO A N 1
ATOM 1465 C CA . PRO A 1 199 ? -2.527 -7.945 0.461 1.00 52.75 199 PRO A CA 1
ATOM 1466 C C . PRO A 1 199 ? -1.054 -7.568 0.202 1.00 52.75 199 PRO A C 1
ATOM 1468 O O . PRO A 1 199 ? -0.736 -6.666 -0.576 1.00 52.75 199 PRO A O 1
ATOM 1471 N N . TRP A 1 200 ? -0.142 -8.282 0.852 1.00 46.72 200 TRP A N 1
ATOM 1472 C CA . TRP A 1 200 ? 1.307 -8.199 0.711 1.00 46.72 200 TRP A CA 1
ATOM 1473 C C . TRP A 1 200 ? 1.885 -9.597 0.517 1.00 46.72 200 TRP A C 1
ATOM 1475 O O . TRP A 1 200 ? 1.757 -10.455 1.385 1.00 46.72 200 TRP A O 1
ATOM 1485 N N . THR A 1 201 ? 2.535 -9.823 -0.615 1.00 43.00 201 THR A N 1
ATOM 1486 C CA . THR A 1 201 ? 3.258 -11.061 -0.916 1.00 43.00 201 THR A CA 1
ATOM 1487 C C . THR A 1 201 ? 4.678 -10.965 -0.354 1.00 43.00 201 THR A C 1
ATOM 1489 O O . THR A 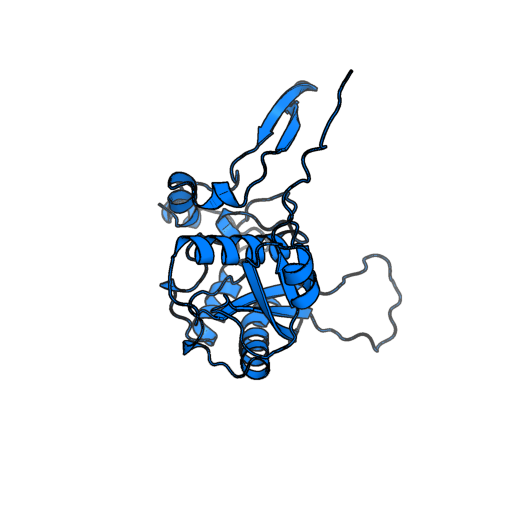1 201 ? 5.450 -10.138 -0.840 1.00 43.00 201 THR A O 1
ATOM 1492 N N . SER A 1 202 ? 5.043 -11.795 0.630 1.00 40.03 202 SER A N 1
ATOM 1493 C CA . SER A 1 202 ? 6.461 -12.094 0.887 1.00 40.03 202 SER A CA 1
ATOM 1494 C C . SER A 1 202 ? 6.896 -13.206 -0.053 1.00 40.03 202 SER A C 1
ATOM 1496 O O . SER A 1 202 ? 6.324 -14.297 -0.031 1.00 40.03 202 SER A O 1
ATOM 1498 N N . SER A 1 203 ? 7.982 -12.990 -0.787 1.00 36.28 203 SER A N 1
ATOM 1499 C CA . SER A 1 203 ? 8.913 -14.087 -1.047 1.00 36.28 203 SER A CA 1
ATOM 1500 C C . SER A 1 203 ? 9.366 -14.623 0.312 1.00 36.28 203 SER A C 1
ATOM 1502 O O . SER A 1 203 ? 9.632 -13.838 1.222 1.00 36.28 203 SER A O 1
ATOM 1504 N N . ALA A 1 204 ? 9.370 -15.947 0.458 1.00 32.06 204 ALA A N 1
ATOM 1505 C CA . ALA A 1 204 ? 9.787 -16.664 1.657 1.00 32.06 204 ALA A CA 1
ATOM 1506 C C . ALA A 1 204 ? 10.993 -16.009 2.357 1.00 32.06 204 ALA A C 1
ATOM 1508 O O . ALA A 1 204 ? 11.859 -15.436 1.695 1.00 32.06 204 ALA A O 1
ATOM 1509 N N . CYS A 1 205 ? 11.072 -16.136 3.684 1.00 28.73 205 CYS A N 1
ATOM 1510 C CA . CYS A 1 205 ? 12.306 -15.899 4.429 1.00 28.73 205 CYS A CA 1
ATOM 1511 C C . CYS A 1 205 ? 13.417 -16.767 3.811 1.00 28.73 205 CYS A C 1
ATOM 1513 O O . CYS A 1 205 ? 13.537 -17.944 4.137 1.00 28.73 205 CYS A O 1
ATOM 1515 N N . TRP A 1 206 ? 14.171 -16.219 2.863 1.00 26.08 206 TRP A N 1
ATOM 1516 C CA . TRP A 1 206 ? 15.297 -16.885 2.232 1.00 26.08 206 TRP A CA 1
ATOM 1517 C C . TRP A 1 206 ? 16.539 -16.516 3.040 1.00 26.08 206 TRP A C 1
ATOM 1519 O O . TRP A 1 206 ? 16.972 -15.365 3.025 1.00 26.08 206 TRP A O 1
ATOM 1529 N N . ASP A 1 207 ? 17.034 -17.481 3.817 1.00 26.92 207 ASP A N 1
ATOM 1530 C CA . ASP A 1 207 ? 18.300 -17.415 4.552 1.00 26.92 207 ASP A CA 1
ATOM 1531 C C . ASP A 1 207 ? 19.425 -17.836 3.581 1.00 26.92 207 ASP A C 1
ATOM 1533 O O . ASP A 1 207 ? 19.460 -19.004 3.182 1.00 26.92 207 ASP A O 1
ATOM 1537 N N . PRO A 1 208 ? 20.305 -16.918 3.136 1.00 30.67 208 PRO A N 1
ATOM 1538 C CA . PRO A 1 208 ? 21.362 -17.226 2.172 1.00 30.67 208 PRO A CA 1
ATOM 1539 C C . PRO A 1 208 ? 22.482 -18.121 2.730 1.00 30.67 208 PRO A C 1
ATOM 1541 O O . PRO A 1 208 ? 23.324 -18.554 1.947 1.00 30.67 208 PRO A O 1
ATOM 1544 N N . ASP A 1 209 ? 22.517 -18.414 4.038 1.00 32.41 209 ASP A N 1
ATOM 1545 C CA . ASP A 1 209 ? 23.686 -19.020 4.698 1.00 32.41 209 ASP A CA 1
ATOM 1546 C C . ASP A 1 209 ? 23.487 -20.467 5.194 1.00 32.41 209 ASP A C 1
ATOM 1548 O O . ASP A 1 209 ? 24.078 -20.892 6.188 1.00 32.41 209 ASP A O 1
ATOM 1552 N N . LYS A 1 210 ? 22.646 -21.283 4.538 1.00 33.06 210 LYS A N 1
ATOM 1553 C CA . LYS A 1 210 ? 22.457 -22.686 4.965 1.00 33.06 210 LYS A CA 1
ATOM 1554 C C . LYS A 1 210 ? 22.549 -23.697 3.834 1.00 33.06 210 LYS A C 1
ATOM 1556 O O . LYS A 1 210 ? 21.562 -24.090 3.226 1.00 33.06 210 LYS A O 1
ATOM 1561 N N . SER A 1 211 ? 23.749 -24.252 3.684 1.00 29.88 211 SER A N 1
ATOM 1562 C CA . SER A 1 211 ? 24.057 -25.497 2.960 1.00 29.88 211 SER A CA 1
ATOM 1563 C C . SER A 1 211 ? 23.488 -26.773 3.617 1.00 29.88 211 SER A C 1
ATOM 1565 O O . SER A 1 211 ? 23.823 -27.885 3.214 1.00 29.88 211 SER A O 1
ATOM 1567 N N . ARG A 1 212 ? 22.612 -26.641 4.621 1.00 36.41 212 ARG A N 1
ATOM 1568 C CA . ARG A 1 212 ? 21.885 -27.733 5.278 1.00 36.41 212 ARG A CA 1
ATOM 1569 C C . ARG A 1 212 ? 20.532 -27.222 5.763 1.00 36.41 212 ARG A C 1
ATOM 1571 O O . ARG A 1 212 ? 20.464 -26.560 6.796 1.00 36.41 212 ARG A O 1
ATOM 1578 N N . LEU A 1 213 ? 19.459 -27.577 5.067 1.00 37.53 213 LEU A N 1
ATOM 1579 C CA . LEU A 1 213 ? 18.126 -27.609 5.663 1.00 37.53 213 LEU A CA 1
ATOM 1580 C C . LEU A 1 213 ? 17.625 -29.062 5.626 1.00 37.53 213 LEU A C 1
ATOM 1582 O O . LEU A 1 213 ? 17.774 -29.707 4.589 1.00 37.53 213 LEU A O 1
ATOM 1586 N N . PRO A 1 214 ? 17.096 -29.601 6.740 1.00 33.31 214 PRO A N 1
ATOM 1587 C CA . PRO A 1 214 ? 16.404 -30.887 6.742 1.00 33.31 214 PRO A CA 1
ATOM 1588 C C . PRO A 1 214 ? 15.113 -30.785 5.914 1.00 33.31 214 PRO A C 1
ATOM 1590 O O . PRO A 1 214 ? 14.514 -29.711 5.847 1.00 33.31 214 PRO A O 1
ATOM 1593 N N . ASP A 1 215 ? 14.689 -31.897 5.309 1.00 39.00 215 ASP A N 1
ATOM 1594 C CA . ASP A 1 215 ? 13.621 -32.031 4.295 1.00 39.00 215 ASP A CA 1
ATOM 1595 C C . ASP A 1 215 ? 12.211 -31.497 4.670 1.00 39.00 215 ASP A C 1
ATOM 1597 O O . ASP A 1 215 ? 11.276 -31.611 3.877 1.00 39.00 215 ASP A O 1
ATOM 1601 N N . GLU A 1 216 ? 12.033 -30.865 5.833 1.00 34.84 216 GLU A N 1
ATOM 1602 C CA . GLU A 1 216 ? 10.732 -30.545 6.443 1.00 34.84 216 GLU A CA 1
ATOM 1603 C C . GLU A 1 216 ? 10.457 -29.044 6.694 1.00 34.84 216 GLU A C 1
ATOM 1605 O O . GLU A 1 216 ? 9.597 -28.703 7.505 1.00 34.84 216 GLU A O 1
ATOM 1610 N N . GLN A 1 217 ? 11.113 -28.103 6.000 1.00 33.97 217 GLN A N 1
ATOM 1611 C CA . GLN A 1 217 ? 10.621 -26.709 5.976 1.00 33.97 217 GLN A CA 1
ATOM 1612 C C . GLN A 1 217 ? 9.588 -26.488 4.857 1.00 33.97 217 GLN A C 1
ATOM 1614 O O . GLN A 1 217 ? 9.787 -26.966 3.735 1.00 33.97 217 GLN A O 1
ATOM 1619 N N . PRO A 1 218 ? 8.484 -25.753 5.111 1.00 34.75 218 PRO A N 1
ATOM 1620 C CA . PRO A 1 218 ? 7.443 -25.554 4.113 1.00 34.75 218 PRO A CA 1
ATOM 1621 C C . PRO A 1 218 ? 7.998 -24.783 2.912 1.00 34.75 218 PRO A C 1
ATOM 1623 O O . PRO A 1 218 ? 8.414 -23.630 3.017 1.00 34.75 218 PRO A O 1
ATOM 1626 N N . ARG A 1 219 ? 7.965 -25.431 1.743 1.00 44.31 219 ARG A N 1
ATOM 1627 C CA . ARG A 1 219 ? 8.347 -24.879 0.433 1.00 44.31 219 ARG A CA 1
ATOM 1628 C C . ARG A 1 219 ? 7.303 -23.878 -0.087 1.00 44.31 219 ARG A C 1
ATOM 1630 O O . ARG A 1 219 ? 6.899 -23.977 -1.238 1.00 44.31 219 ARG A O 1
ATOM 1637 N N . SER A 1 220 ? 6.789 -22.978 0.747 1.00 45.00 220 SER A N 1
ATOM 1638 C CA . SER A 1 220 ? 5.677 -22.082 0.397 1.00 45.00 220 SER A CA 1
ATOM 1639 C C . SER A 1 220 ? 6.062 -20.618 0.572 1.00 45.00 220 SER A C 1
ATOM 1641 O O . SER A 1 220 ? 6.571 -20.235 1.625 1.00 45.00 220 SER A O 1
ATOM 1643 N N . ALA A 1 221 ? 5.761 -19.787 -0.425 1.00 53.97 221 ALA A N 1
ATOM 1644 C CA . ALA A 1 221 ? 5.789 -18.340 -0.260 1.00 53.97 221 ALA A CA 1
ATOM 1645 C C . ALA A 1 221 ? 4.543 -17.904 0.519 1.00 53.97 221 ALA A C 1
ATOM 1647 O O . ALA A 1 221 ? 3.434 -18.357 0.234 1.00 53.97 221 ALA A O 1
ATOM 1648 N N . THR A 1 222 ? 4.715 -17.041 1.516 1.00 49.34 222 THR A N 1
ATOM 1649 C CA . THR A 1 222 ? 3.621 -16.586 2.379 1.00 49.34 222 THR A CA 1
ATOM 1650 C C . THR A 1 222 ? 3.120 -15.220 1.947 1.00 49.34 222 THR A C 1
ATOM 1652 O O . THR A 1 222 ? 3.889 -14.293 1.704 1.00 49.34 222 THR A O 1
ATOM 1655 N N . THR A 1 223 ? 1.805 -15.069 1.870 1.00 52.94 223 THR A N 1
ATOM 1656 C CA . THR A 1 223 ? 1.151 -13.797 1.562 1.00 52.94 223 THR A CA 1
ATOM 1657 C C . THR A 1 223 ? 0.269 -13.375 2.716 1.00 52.94 223 THR A C 1
ATOM 1659 O O . THR A 1 223 ? -0.535 -14.157 3.209 1.00 52.94 223 THR A O 1
ATOM 1662 N N . TRP A 1 224 ? 0.412 -12.122 3.124 1.00 45.59 224 TRP A N 1
ATOM 1663 C CA . TRP A 1 224 ? -0.255 -11.499 4.255 1.00 45.59 224 TRP A CA 1
ATOM 1664 C C . TRP A 1 224 ? -1.359 -10.589 3.751 1.00 45.59 224 TRP A C 1
ATOM 1666 O O . TRP A 1 224 ? -1.104 -9.750 2.898 1.00 45.59 224 TRP A O 1
ATOM 1676 N N . THR A 1 225 ? -2.565 -10.691 4.292 1.00 50.66 225 THR A N 1
ATOM 1677 C CA . THR A 1 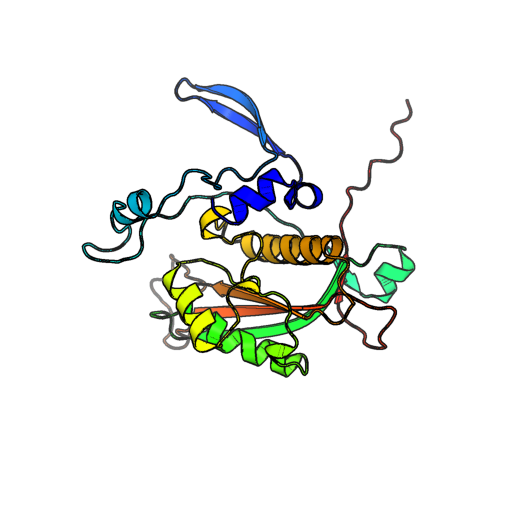225 ? -3.648 -9.751 4.006 1.00 50.66 225 THR A CA 1
ATOM 1678 C C . THR A 1 225 ? -4.260 -9.201 5.279 1.00 50.66 225 THR A C 1
ATOM 1680 O O . THR A 1 225 ? -4.536 -9.950 6.208 1.00 50.66 225 THR A O 1
ATOM 1683 N N . PHE A 1 226 ? -4.490 -7.891 5.329 1.00 5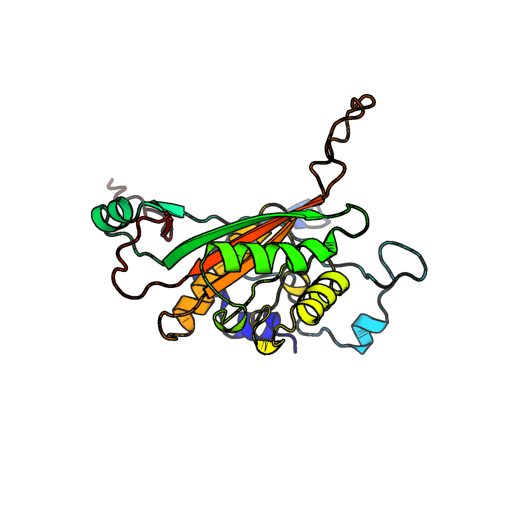3.09 226 PHE A N 1
ATOM 1684 C CA . PHE A 1 226 ? -5.137 -7.214 6.455 1.00 53.09 226 PHE A CA 1
ATOM 1685 C C . PHE A 1 226 ? -6.439 -6.570 6.008 1.00 53.09 226 PHE A C 1
ATOM 1687 O O . PHE A 1 226 ? -6.471 -5.964 4.937 1.00 53.09 226 PHE A O 1
ATOM 1694 N N . ILE A 1 227 ? -7.463 -6.632 6.860 1.00 55.31 227 ILE A N 1
ATOM 1695 C CA . ILE A 1 227 ? -8.688 -5.853 6.705 1.00 55.31 227 ILE A CA 1
ATOM 1696 C C . ILE A 1 227 ? -8.755 -4.742 7.732 1.00 55.31 227 ILE A C 1
ATOM 1698 O O . ILE A 1 227 ? -8.814 -4.983 8.943 1.00 55.31 227 ILE A O 1
ATOM 1702 N N . LEU A 1 228 ? -8.835 -3.519 7.224 1.00 54.62 228 LEU A N 1
ATOM 1703 C CA . LEU A 1 228 ? -9.052 -2.313 8.003 1.00 54.62 228 LEU A CA 1
ATOM 1704 C C . LEU A 1 228 ? -10.460 -1.774 7.750 1.00 54.62 228 LEU A C 1
ATOM 1706 O O . LEU A 1 228 ? -10.993 -1.868 6.649 1.00 54.62 228 LEU A O 1
ATOM 1710 N N . HIS A 1 229 ? -11.071 -1.205 8.781 1.00 56.06 229 HIS A N 1
ATOM 1711 C CA . HIS A 1 229 ? -12.395 -0.597 8.698 1.00 56.06 229 HIS A CA 1
ATOM 1712 C C . HIS A 1 229 ? -12.388 0.770 9.372 1.00 56.06 229 HIS A C 1
ATOM 1714 O O . HIS A 1 229 ? -11.856 0.916 10.474 1.00 56.06 229 HIS A O 1
ATOM 1720 N N . MET A 1 230 ? -13.018 1.760 8.746 1.00 49.31 230 MET A N 1
ATOM 1721 C CA . MET A 1 230 ? -13.253 3.069 9.363 1.00 49.31 230 MET A CA 1
ATOM 1722 C C . MET A 1 230 ? -14.440 3.002 10.324 1.00 49.31 230 MET A C 1
ATOM 1724 O O . MET A 1 230 ? -15.444 2.359 10.038 1.00 49.31 230 MET A O 1
ATOM 1728 N N . LEU A 1 231 ? -14.331 3.612 11.500 1.00 47.06 231 LEU A N 1
ATOM 1729 C CA . LEU A 1 231 ? -15.403 3.565 12.495 1.00 47.06 231 LEU A CA 1
ATOM 1730 C C . LEU A 1 231 ? -16.568 4.504 12.146 1.00 47.06 231 LEU A C 1
ATOM 1732 O O . LEU A 1 231 ? -16.330 5.682 11.890 1.00 47.06 231 LEU A O 1
ATOM 1736 N N . PRO A 1 232 ? -17.828 4.059 12.308 1.00 37.62 232 PRO A N 1
ATOM 1737 C CA . PRO A 1 232 ? -18.836 4.868 12.970 1.00 37.62 232 PRO A CA 1
ATOM 1738 C C . PRO A 1 232 ? -18.609 4.771 14.482 1.00 37.62 232 PRO A C 1
ATOM 1740 O O . PRO A 1 232 ? -17.950 3.853 14.971 1.00 37.62 232 PRO A O 1
ATOM 1743 N N . HIS A 1 233 ? -19.207 5.674 15.241 1.00 34.09 233 HIS A N 1
ATOM 1744 C CA . HIS A 1 233 ? -19.437 5.545 16.684 1.00 34.09 233 HIS A CA 1
ATOM 1745 C C . HIS A 1 233 ? -19.771 4.112 17.192 1.00 34.09 233 HIS A C 1
ATOM 1747 O O . HIS A 1 233 ? -20.130 3.221 16.419 1.00 34.09 233 HIS A O 1
ATOM 1753 N N . PRO A 1 234 ? -19.567 3.851 18.498 1.00 43.00 234 PRO A N 1
ATOM 1754 C CA . PRO A 1 234 ? -18.923 2.646 19.003 1.00 43.00 234 PRO A CA 1
ATOM 1755 C C . PRO A 1 234 ? -19.728 1.381 18.699 1.00 43.00 234 PRO A C 1
ATOM 1757 O O . PRO A 1 234 ? -20.789 1.138 19.263 1.00 43.00 234 PRO A O 1
ATOM 1760 N N . LEU A 1 235 ? -19.168 0.523 17.848 1.00 41.25 235 LEU A N 1
ATOM 1761 C CA . LEU A 1 235 ? -19.572 -0.877 17.790 1.00 41.25 235 LEU A CA 1
ATOM 1762 C C . LEU A 1 235 ? -18.915 -1.635 18.950 1.00 41.25 235 LEU A C 1
ATOM 1764 O O . LEU A 1 235 ? -17.716 -1.484 19.198 1.00 41.25 235 LEU A O 1
ATOM 1768 N N . SER A 1 236 ? -19.713 -2.477 19.602 1.00 37.19 236 SER A N 1
ATOM 1769 C CA . SER A 1 236 ? -19.482 -3.263 20.825 1.00 37.19 236 SER A CA 1
ATOM 1770 C C . SER A 1 236 ? -18.388 -4.342 20.743 1.00 37.19 236 SER A C 1
ATOM 1772 O O . SER A 1 236 ? -18.398 -5.300 21.511 1.00 37.19 236 SER A O 1
ATOM 1774 N N . VAL A 1 237 ? -17.418 -4.215 19.832 1.00 43.62 237 VAL A N 1
ATOM 1775 C CA . VAL A 1 237 ? -16.404 -5.250 19.589 1.00 43.62 237 VAL A CA 1
ATOM 1776 C C . VAL A 1 237 ? -15.026 -4.788 20.086 1.00 43.62 237 VAL A C 1
ATOM 1778 O O . VAL A 1 237 ? -14.523 -3.764 19.608 1.00 43.62 237 VAL A O 1
ATOM 1781 N N . PRO A 1 238 ? -14.370 -5.528 20.999 1.00 38.56 238 PRO A N 1
ATOM 1782 C CA . PRO A 1 238 ? -13.015 -5.223 21.441 1.00 38.56 238 PRO A CA 1
ATOM 1783 C C . PRO A 1 238 ? -12.037 -5.593 20.318 1.00 38.56 238 PRO A C 1
ATOM 1785 O O . PRO A 1 238 ? -11.792 -6.769 20.073 1.00 38.56 238 PRO A O 1
ATOM 1788 N N . ARG A 1 239 ? -11.502 -4.613 19.584 1.00 51.03 239 ARG A N 1
ATOM 1789 C CA . ARG A 1 239 ? -10.456 -4.849 18.567 1.00 51.03 239 ARG A CA 1
ATOM 1790 C C . ARG A 1 239 ? -9.282 -3.877 18.725 1.00 51.03 239 ARG A C 1
ATOM 1792 O O . ARG A 1 239 ? -9.312 -2.988 19.573 1.00 51.03 239 ARG A O 1
ATOM 1799 N N . THR A 1 240 ? -8.216 -4.102 17.968 1.00 52.75 240 THR A N 1
ATOM 1800 C CA . THR A 1 240 ? -7.023 -3.245 17.919 1.00 52.75 240 THR A CA 1
ATOM 1801 C C . THR A 1 240 ? -7.271 -2.084 16.954 1.00 52.75 240 THR A C 1
ATOM 1803 O O . THR A 1 240 ? -7.803 -2.287 15.860 1.00 52.75 240 THR A O 1
ATOM 1806 N N . PHE A 1 241 ? -6.909 -0.867 17.351 1.00 56.28 241 PHE A N 1
ATOM 1807 C CA . PHE A 1 241 ? -7.156 0.366 16.602 1.00 56.28 241 PHE A CA 1
ATOM 1808 C C . PHE A 1 241 ? -5.856 0.975 16.116 1.00 56.28 241 PHE A C 1
ATOM 1810 O O . PHE A 1 241 ? -4.852 0.910 16.818 1.00 56.28 241 PHE A O 1
ATOM 1817 N N . VAL A 1 242 ? -5.902 1.591 14.938 1.00 56.88 242 VAL A N 1
ATOM 1818 C CA . VAL A 1 242 ? -4.815 2.417 14.423 1.00 56.88 242 VAL A CA 1
ATOM 1819 C C . VAL A 1 242 ? -5.002 3.834 14.944 1.00 56.88 242 VAL A C 1
ATOM 1821 O O . VAL A 1 242 ? -6.012 4.489 14.676 1.00 56.88 242 VAL A O 1
ATOM 1824 N N . VAL A 1 243 ? -4.015 4.288 15.697 1.00 42.00 243 VAL A N 1
ATOM 1825 C CA . VAL A 1 243 ? -3.906 5.631 16.245 1.00 42.00 243 VAL A CA 1
ATOM 1826 C C . VAL A 1 243 ? -2.825 6.367 15.462 1.00 42.00 243 VAL A C 1
ATOM 1828 O O . VAL A 1 243 ? -1.825 5.782 15.045 1.00 42.00 243 VAL A O 1
ATOM 1831 N N . GLN A 1 244 ? -3.018 7.661 15.231 1.00 41.97 244 GLN A N 1
ATOM 1832 C CA . GLN A 1 244 ? -1.942 8.497 14.711 1.00 41.97 244 GLN A CA 1
ATOM 1833 C C . GLN A 1 244 ? -0.961 8.789 15.848 1.00 41.97 244 GLN A C 1
ATOM 1835 O O . GLN A 1 244 ? -1.340 9.409 16.839 1.00 41.97 244 GLN A O 1
ATOM 1840 N N . GLY A 1 245 ? 0.300 8.383 15.709 1.00 29.09 245 GLY A N 1
ATOM 1841 C CA . GLY A 1 245 ? 1.362 8.994 16.501 1.00 29.09 245 GLY A CA 1
ATOM 1842 C C . GLY A 1 245 ? 1.568 10.415 15.987 1.00 29.09 245 GLY A C 1
ATOM 1843 O O . GLY A 1 245 ? 2.169 10.593 14.932 1.00 29.09 245 GLY A O 1
ATOM 1844 N N . GLN A 1 246 ? 1.040 11.426 16.678 1.00 24.92 246 GLN A N 1
ATOM 1845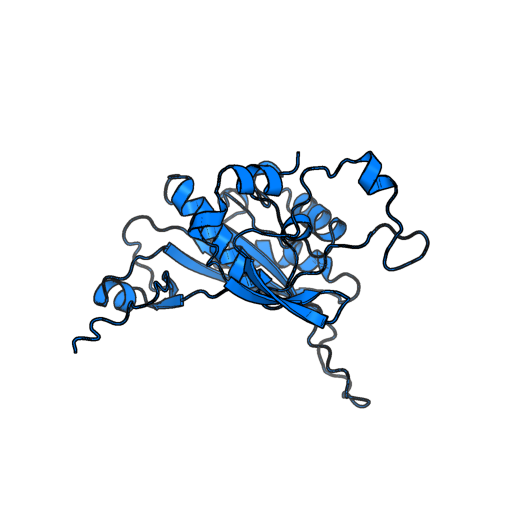 C CA . GLN A 1 246 ? 1.609 12.764 16.538 1.00 24.92 246 GLN A CA 1
ATOM 1846 C C . GLN A 1 246 ? 2.923 12.796 17.325 1.00 24.92 246 GLN A C 1
ATOM 1848 O O . GLN A 1 246 ? 2.983 12.203 18.406 1.00 24.92 246 GLN A O 1
ATOM 1853 N N . PRO A 1 247 ? 3.979 13.459 16.822 1.00 26.75 247 PRO A N 1
ATOM 1854 C CA . PRO A 1 247 ? 5.138 13.737 17.649 1.00 26.75 247 PRO A CA 1
ATOM 1855 C C . PRO A 1 247 ? 4.654 14.517 18.870 1.00 26.75 247 PRO A C 1
ATOM 1857 O O . PRO A 1 247 ? 4.035 15.573 18.722 1.00 26.75 247 PRO A O 1
ATOM 1860 N N . CYS A 1 248 ? 4.920 14.010 20.071 1.00 23.45 248 CYS A N 1
ATOM 1861 C CA . CYS A 1 248 ? 4.881 14.852 21.254 1.00 23.45 248 CYS A CA 1
ATOM 1862 C C . CYS A 1 248 ? 5.890 15.976 21.006 1.00 23.45 248 CYS A C 1
ATOM 1864 O O . CYS A 1 248 ? 7.098 15.739 21.022 1.00 23.45 248 CYS A O 1
ATOM 1866 N N . LEU A 1 249 ? 5.405 17.188 20.727 1.00 24.66 249 LEU A N 1
ATOM 1867 C CA . LEU A 1 249 ? 6.230 18.380 20.860 1.00 24.66 249 LEU A CA 1
ATOM 1868 C C . LEU A 1 249 ? 6.796 18.347 22.285 1.00 24.66 249 LEU A C 1
ATOM 1870 O O . LEU A 1 249 ? 6.007 18.168 23.219 1.00 24.66 249 LEU A O 1
ATOM 1874 N N . PRO A 1 250 ? 8.119 18.475 22.488 1.00 26.84 250 PRO A N 1
ATOM 1875 C CA . PRO A 1 250 ? 8.651 18.619 23.828 1.00 26.84 250 PRO A CA 1
ATOM 1876 C C . PRO A 1 250 ? 8.037 19.884 24.425 1.00 26.84 250 PRO A C 1
ATOM 1878 O O . PRO A 1 250 ? 8.334 21.011 24.027 1.00 26.84 250 PRO A O 1
ATOM 1881 N N . SER A 1 251 ? 7.111 19.682 25.355 1.00 29.45 251 SER A N 1
ATOM 1882 C CA . SER A 1 251 ? 6.576 20.729 26.199 1.00 29.45 251 SER A CA 1
ATOM 1883 C C . SER A 1 251 ? 7.724 21.281 27.038 1.00 29.45 251 SER A C 1
ATOM 1885 O O . SER A 1 251 ? 8.159 20.638 27.988 1.00 29.45 251 SER A O 1
ATOM 1887 N N . GLY A 1 252 ? 8.190 22.474 26.677 1.00 30.05 252 GLY A N 1
ATOM 1888 C CA . GLY A 1 252 ? 8.985 23.339 27.539 1.00 30.05 252 GLY A CA 1
ATOM 1889 C C . GLY A 1 252 ? 10.472 23.006 27.619 1.00 30.05 252 GLY A C 1
ATOM 1890 O O . GLY A 1 252 ? 10.906 22.292 28.514 1.00 30.05 252 GLY A O 1
ATOM 1891 N N . VAL A 1 253 ? 11.268 23.685 26.796 1.00 31.25 253 VAL A N 1
ATOM 1892 C CA . VAL A 1 253 ? 12.540 24.228 27.286 1.00 31.25 253 VAL A CA 1
ATOM 1893 C C . VAL A 1 253 ? 12.260 25.689 27.625 1.00 31.25 253 VAL A C 1
ATOM 1895 O O . VAL A 1 253 ? 12.184 26.549 26.751 1.00 31.25 253 VAL A O 1
ATOM 1898 N N . LYS A 1 254 ? 11.969 25.935 28.904 1.00 32.88 254 LYS A N 1
ATOM 1899 C CA . LYS A 1 254 ? 12.185 27.241 29.526 1.00 32.88 254 LYS A CA 1
ATOM 1900 C C . LYS A 1 254 ? 13.614 27.251 30.074 1.00 32.88 254 LYS A C 1
ATOM 1902 O O . LYS A 1 254 ? 14.039 26.229 30.603 1.00 32.88 254 LYS A O 1
ATOM 1907 N N . SER A 1 255 ? 14.206 28.447 29.996 1.00 36.56 255 SER A N 1
ATOM 1908 C CA . SER A 1 255 ? 15.580 28.892 30.294 1.00 36.56 255 SER A CA 1
ATOM 1909 C C . SER A 1 255 ? 16.619 28.541 29.240 1.00 36.56 255 SER A C 1
ATOM 1911 O O . SER A 1 255 ? 16.992 27.352 29.165 1.00 36.56 255 SER A O 1
#

Sequence (255 aa):
MGRAAREQRKGCFHAEIVPVTTTIHDDKGTKRSITVSQDEGICPNTTMEGLAKLKPAFKDGGSPTAANTSNGAGAVLLARRSKAEELGLPILGVLRSYAVVGVPPDVMGIGPAYAIPEALEKAGLTLNDVDIFEINEAIVSQAVYCVEKLEIPPEKVNPLGGAVALGHPLGCTGARQVITLLNELKRGGKRPSKVWLRPWTSSACWDPDKSRLPDEQPRSATTWTFILHMLPHPLSVPRTFVVQGQPCLPSGVKS

Nearest PDB structures (foldseek):
  2iik-assembly1_A  TM=9.294E-01  e=2.743E-26  Homo sapiens
  2iik-assembly1_B  TM=9.065E-01  e=1.258E-26  Homo sapiens
  4n45-assembly1_A  TM=8.781E-01  e=6.259E-18  Clostridium acetobutylicum EA 2018
  7ldv-assembly1_C  TM=8.597E-01  e=2.485E-17  Zoogloea ramigera
  6bn2-assembly1_A-2  TM=8.445E-01  e=1.652E-15  Elizabethkingia anophelis NUHP1

Mean predicted aligned error: 10.94 Å

Secondary structure (DSSP, 8-state):
--HHHHHHHTTTTTTTPPPEEEEEE-TT--EEEEEE-S-TT--TT--HHHHTTPPBSSSTT-SPBPPPP-------EEEEHHHHHHTT--EEEEEEEEEEEEE-GGGGGGHHHHHHHHHHHHHT--GGGEEEE----SSHHHHHHHHHHTT--TTTB-TT--HHHH---HHHHHHHHHHHHHHHHHHH---S--EEEEEEE------TT-S---TTS---EEEEEEEEEPPPS--S---EEEE------------

pLDDT: mean 74.45, std 21.22, range [23.45, 95.88]

Solvent-accessible surface area (backbone atoms only — not comparable to full-atom values): 14989 Å² total; per-residue (Å²): 117,50,50,36,46,55,33,55,74,72,46,69,51,60,88,75,55,75,67,45,75,48,75,46,68,49,101,84,67,52,76,43,82,46,73,50,73,69,75,82,53,50,62,56,82,67,43,72,76,60,59,72,69,54,60,45,62,83,42,92,93,47,81,59,48,76,72,63,86,46,84,65,80,52,85,76,39,73,39,50,55,70,58,32,60,73,68,69,50,64,74,61,28,31,51,66,29,62,25,74,37,75,32,56,55,95,58,33,60,50,26,47,56,54,15,49,58,51,16,29,54,71,56,74,48,54,79,85,51,41,61,41,33,49,58,57,31,88,47,67,70,34,40,53,50,29,34,62,76,64,68,50,61,73,78,29,43,36,69,56,44,41,27,71,37,67,28,59,23,78,87,17,43,65,39,42,50,53,51,55,52,44,51,51,50,66,68,62,72,61,72,52,70,40,32,30,40,39,34,44,68,43,76,48,94,77,73,92,87,58,102,72,76,72,97,79,67,80,82,43,12,42,12,40,15,39,27,39,30,43,72,55,84,88,66,98,65,95,47,49,25,36,32,73,78,71,80,78,70,82,81,73,87,75,134

InterPro domains:
  IPR002155 Thiolase [cd00751] (3-191)
  IPR016039 Thiolase-like [G3DSA:3.40.47.10] (1-197)
  IPR016039 Thiolase-like [SSF53901] (2-89)
  IPR016039 Thiolase-like [SSF53901] (87-192)
  IPR020613 Thiolase, conserved site [PS00737] (158-174)
  IPR020616 Thiolase, N-terminal [PF00108] (3-81)
  IPR020617 Thiolase, C-terminal [PF02803] (90-190)
  IPR050215 3-ketoacyl-CoA thiolase-like [PTHR43853] (3-191)

Foldseek 3Di:
DDLQVVCVVVCLCQVPFDKDWDWDADPVRDIDIDIDGGQPLADPPDDPVNLVPAAADPDHVDDFGDFDADDDAFDWDKDWPVVCVVVVFDFLWFFQFKFKDWDALVPLLQQLLPRVVVRQVSNVHDLVLAQAEAEACPDVVSSVVSCVSNVHDPCRYPSNDHCRRRNPPPVHRVNVSVSSVSSVVVVVPDDFSHKYKYKDWDNPPDDPPDPDDPPDDDNTTMMMMTIITGDDPDDPDTGMTTTDDDPPDPPDPDD

Organism: Marmota monax (NCBI:txid9995)

Radius of gyration: 20.37 Å; Cα contacts (8 Å, |Δi|>4): 424; chains: 1; bounding box: 52×61×56 Å